Protein AF-A0AAW6KIK4-F1 (afdb_monomer_lite)

Structure (mmCIF, N/CA/C/O backbone):
data_AF-A0AAW6KIK4-F1
#
_entry.id   AF-A0AAW6KIK4-F1
#
loop_
_atom_site.group_PDB
_atom_site.id
_atom_site.type_symbol
_atom_site.label_atom_id
_atom_site.label_alt_id
_atom_site.label_comp_id
_atom_site.label_asym_id
_atom_site.label_entity_id
_atom_site.label_seq_id
_atom_site.pdbx_PDB_ins_code
_atom_site.Cartn_x
_atom_site.Cartn_y
_atom_site.Cartn_z
_atom_site.occupancy
_atom_site.B_iso_or_equiv
_atom_site.auth_seq_id
_atom_site.auth_comp_id
_atom_site.auth_asym_id
_atom_site.auth_atom_id
_atom_site.pdbx_PDB_model_num
ATOM 1 N N . MET A 1 1 ? -19.736 27.786 64.603 1.00 34.78 1 MET A N 1
ATOM 2 C CA . MET A 1 1 ? -18.399 27.408 64.103 1.00 34.78 1 MET A CA 1
ATOM 3 C C . MET A 1 1 ? -18.381 27.684 62.614 1.00 34.78 1 MET A C 1
ATOM 5 O O . MET A 1 1 ? -19.292 27.260 61.917 1.00 34.78 1 MET A O 1
ATOM 9 N N . THR A 1 2 ? -17.459 28.528 62.168 1.00 31.50 2 THR A N 1
ATOM 10 C CA . THR A 1 2 ? -17.362 29.031 60.794 1.00 31.50 2 THR A CA 1
ATOM 11 C C . THR A 1 2 ? -16.903 27.912 59.861 1.00 31.50 2 THR A C 1
ATOM 13 O O . THR A 1 2 ? -15.751 27.503 59.944 1.00 31.50 2 THR A O 1
ATOM 16 N N . LYS A 1 3 ? -17.803 27.421 58.997 1.00 39.34 3 LYS A N 1
ATOM 17 C CA . LYS A 1 3 ? -17.466 26.576 57.841 1.00 39.34 3 LYS A CA 1
ATOM 18 C C . LYS A 1 3 ? -16.569 27.399 56.912 1.00 39.34 3 LYS A C 1
ATOM 20 O O . LYS A 1 3 ? -17.052 28.292 56.220 1.00 39.34 3 LYS A O 1
ATOM 25 N N . THR A 1 4 ? -15.265 27.171 56.974 1.00 41.56 4 THR A N 1
ATOM 26 C CA . THR A 1 4 ? -14.312 27.635 55.965 1.00 41.56 4 THR A CA 1
ATOM 27 C C . THR A 1 4 ? -14.697 27.024 54.617 1.00 41.56 4 THR A C 1
ATOM 29 O O . THR A 1 4 ? -15.125 25.876 54.563 1.00 41.56 4 THR A O 1
ATOM 32 N N . ASN A 1 5 ? -14.608 27.802 53.535 1.00 46.47 5 ASN A N 1
ATOM 33 C CA . ASN A 1 5 ? -14.751 27.304 52.164 1.00 46.47 5 ASN A CA 1
ATOM 34 C C . ASN A 1 5 ? -13.595 26.335 51.875 1.00 46.47 5 ASN A C 1
ATOM 36 O O . ASN A 1 5 ? -12.548 26.742 51.374 1.00 46.47 5 ASN A O 1
ATOM 40 N N . GLU A 1 6 ? -13.756 25.080 52.269 1.00 60.97 6 GLU A N 1
ATOM 41 C CA . GLU A 1 6 ? -12.782 24.024 52.034 1.00 60.97 6 GLU A CA 1
ATOM 42 C C . GLU A 1 6 ? -12.876 23.604 50.568 1.00 60.97 6 GLU A C 1
ATOM 44 O O . GLU A 1 6 ? -13.932 23.210 50.074 1.00 60.97 6 GLU A O 1
ATOM 49 N N . LYS A 1 7 ? -11.774 23.769 49.837 1.00 74.50 7 LYS A N 1
ATOM 50 C CA . LYS A 1 7 ? -11.674 23.339 48.447 1.00 74.50 7 LYS A CA 1
ATOM 51 C C . LYS A 1 7 ? -11.515 21.818 48.438 1.00 74.50 7 LYS A C 1
ATOM 53 O O . LYS A 1 7 ? -10.498 21.305 48.900 1.00 74.50 7 LYS A O 1
ATOM 58 N N . ILE A 1 8 ? -12.553 21.128 47.967 1.00 83.06 8 ILE A N 1
ATOM 59 C CA . ILE A 1 8 ? -12.630 19.664 47.923 1.00 83.06 8 ILE A CA 1
ATOM 60 C C . ILE A 1 8 ? -12.088 19.163 46.581 1.00 83.06 8 ILE A C 1
ATOM 62 O O . ILE A 1 8 ? -12.464 19.671 45.522 1.00 83.06 8 ILE A O 1
ATOM 66 N N . HIS A 1 9 ? -11.232 18.145 46.630 1.00 82.94 9 HIS A N 1
ATOM 67 C CA . HIS A 1 9 ? -10.677 17.441 45.473 1.00 82.94 9 HIS A CA 1
ATOM 68 C C . HIS A 1 9 ? -11.213 16.019 45.422 1.00 82.94 9 HIS A C 1
ATOM 70 O O . HIS A 1 9 ? -11.168 15.316 46.424 1.00 82.94 9 HIS A O 1
ATOM 76 N N . VAL A 1 10 ? -11.679 15.569 44.258 1.00 86.12 10 VAL A N 1
ATOM 77 C CA . VAL A 1 10 ? -12.136 14.184 44.063 1.00 86.12 10 VAL A CA 1
ATOM 78 C C . VAL A 1 10 ? -11.071 13.428 43.278 1.00 86.12 10 VAL A C 1
ATOM 80 O O . VAL A 1 10 ? -10.907 13.663 42.081 1.00 86.12 10 VAL A O 1
ATOM 83 N N . LEU A 1 11 ? -10.345 12.530 43.944 1.00 86.38 11 LEU A N 1
ATOM 84 C CA . LEU A 1 11 ? -9.211 11.794 43.372 1.00 86.38 11 LEU A CA 1
ATOM 85 C C . LEU A 1 11 ? -9.365 10.290 43.607 1.00 86.38 11 LEU A C 1
ATOM 87 O O . LEU A 1 11 ? -10.047 9.876 44.540 1.00 86.38 11 LEU A O 1
ATOM 91 N N . ALA A 1 12 ? -8.744 9.468 42.761 1.00 84.19 12 ALA A N 1
ATOM 92 C CA . ALA A 1 12 ? -8.685 8.024 42.975 1.00 84.19 12 ALA A CA 1
ATOM 93 C C . ALA A 1 12 ? -7.751 7.695 44.153 1.00 84.19 12 ALA A C 1
ATOM 95 O O . ALA A 1 12 ? -6.609 8.164 44.200 1.00 84.19 12 ALA A O 1
ATOM 96 N N . ASP A 1 13 ? -8.246 6.898 45.097 1.00 81.56 13 ASP A N 1
ATOM 97 C CA . ASP A 1 13 ? -7.491 6.403 46.242 1.00 81.56 13 ASP A CA 1
ATOM 98 C C . ASP A 1 13 ? -6.977 4.986 45.948 1.00 81.56 13 ASP A C 1
ATOM 100 O O . ASP A 1 13 ? -7.726 4.006 45.969 1.00 81.56 13 ASP A O 1
ATOM 104 N N . GLU A 1 14 ? -5.682 4.875 45.657 1.00 82.19 14 GLU A N 1
ATOM 105 C CA . GLU A 1 14 ? -5.025 3.597 45.351 1.00 82.19 14 GLU A CA 1
ATOM 106 C C . GLU A 1 14 ? -5.052 2.620 46.537 1.00 82.19 14 GLU A C 1
ATOM 108 O O . GLU A 1 14 ? -5.078 1.408 46.332 1.00 82.19 14 GLU A O 1
ATOM 113 N N . SER A 1 15 ? -5.140 3.115 47.781 1.00 76.25 15 SER A N 1
ATOM 114 C CA . SER A 1 15 ? -5.295 2.243 48.956 1.00 76.25 15 SER A CA 1
ATOM 115 C C . SER A 1 15 ? -6.653 1.528 48.986 1.00 76.25 15 SER A C 1
ATOM 117 O O . SER A 1 15 ? -6.782 0.464 49.592 1.00 76.25 15 SER A O 1
ATOM 119 N N . LEU A 1 16 ? -7.646 2.076 48.277 1.00 76.31 16 LEU A N 1
ATOM 120 C CA . LEU A 1 16 ? -8.986 1.518 48.096 1.00 76.31 16 LEU A CA 1
ATOM 121 C C . LEU A 1 16 ? -9.166 0.862 46.715 1.00 76.31 16 LEU A C 1
ATOM 123 O O . LEU A 1 16 ? -10.295 0.643 46.280 1.00 76.31 16 LEU A O 1
ATOM 127 N N . GLY A 1 17 ? -8.077 0.571 45.996 1.00 79.44 17 GLY A N 1
ATOM 128 C CA . GLY A 1 17 ? -8.141 -0.021 44.657 1.00 79.44 17 GLY A CA 1
ATOM 129 C C . GLY A 1 17 ? -8.649 0.941 43.576 1.00 79.44 17 GLY A C 1
ATOM 130 O O . GLY A 1 17 ? -9.298 0.506 42.626 1.00 79.44 17 GLY A O 1
ATOM 131 N N . GLY A 1 18 ? -8.396 2.245 43.730 1.00 79.75 18 GLY A N 1
ATOM 132 C CA . GLY A 1 18 ? -8.720 3.272 42.734 1.00 79.75 18 GLY A CA 1
ATOM 133 C C . GLY A 1 18 ? -10.121 3.878 42.868 1.00 79.75 18 GLY A C 1
ATOM 134 O O . GLY A 1 18 ? -10.580 4.589 41.970 1.00 79.75 18 GLY A O 1
ATOM 135 N N . ILE A 1 19 ? -10.822 3.623 43.978 1.00 81.75 19 ILE A N 1
ATOM 136 C CA . ILE A 1 19 ? -12.124 4.242 44.265 1.00 81.75 19 ILE A CA 1
ATOM 137 C C . ILE A 1 19 ? -11.940 5.753 44.456 1.00 81.75 19 ILE A C 1
ATOM 139 O O . ILE A 1 19 ? -11.008 6.204 45.118 1.00 81.75 19 ILE A O 1
ATOM 143 N N . LYS A 1 20 ? -12.837 6.555 43.870 1.00 84.44 20 LYS A N 1
ATOM 144 C CA . LYS A 1 20 ? -12.807 8.017 44.011 1.00 84.44 20 LYS A CA 1
ATOM 145 C C . LYS A 1 20 ? -13.177 8.427 45.436 1.00 84.44 20 LYS A C 1
ATOM 147 O O . LYS A 1 20 ? -14.232 8.032 45.923 1.00 84.44 20 LYS A O 1
ATOM 152 N N . ARG A 1 21 ? -12.344 9.262 46.058 1.00 84.06 21 ARG A N 1
ATOM 153 C CA . ARG A 1 21 ? -12.529 9.809 47.406 1.00 84.06 21 ARG A CA 1
ATOM 154 C C . ARG A 1 21 ? -12.365 11.330 47.412 1.00 84.06 21 ARG A C 1
ATOM 156 O O . ARG A 1 21 ? -11.638 11.888 46.588 1.00 84.06 21 ARG A O 1
ATOM 163 N N . GLU A 1 22 ? -13.062 11.988 48.333 1.00 87.56 22 GLU A N 1
ATOM 164 C CA . GLU A 1 22 ? -12.961 13.427 48.578 1.00 87.56 22 GLU A CA 1
ATOM 165 C C . GLU A 1 22 ? -11.781 13.753 49.506 1.00 87.56 22 GLU A C 1
ATOM 167 O O . GLU A 1 22 ? -11.608 13.141 50.561 1.00 87.56 22 GLU A O 1
ATOM 172 N N . TYR A 1 23 ? -10.983 14.746 49.124 1.00 86.69 23 TYR A N 1
ATOM 173 C CA . TYR A 1 23 ? -9.837 15.249 49.873 1.00 86.69 23 TYR A CA 1
ATOM 174 C C . TYR A 1 23 ? -9.986 16.745 50.132 1.00 86.69 23 TYR A C 1
ATOM 176 O O . TYR A 1 23 ? -10.422 17.496 49.261 1.00 86.69 23 TYR A O 1
ATOM 184 N N . VAL A 1 24 ? -9.561 17.182 51.312 1.00 90.38 24 VAL A N 1
ATOM 185 C CA . VAL A 1 24 ? -9.501 18.590 51.707 1.00 90.38 24 VAL A CA 1
ATOM 186 C C . VAL A 1 24 ? -8.053 19.075 51.732 1.00 90.38 24 VAL A C 1
ATOM 188 O O . VAL A 1 24 ? -7.147 18.366 52.175 1.00 90.38 24 VAL A O 1
ATOM 191 N N . GLU A 1 25 ? -7.832 20.298 51.251 1.00 89.19 25 GLU A N 1
ATOM 192 C CA . GLU A 1 25 ? -6.540 20.983 51.331 1.00 89.19 25 GLU A CA 1
ATOM 193 C C . GLU A 1 25 ? -6.233 21.426 52.773 1.00 89.19 25 GLU A C 1
ATOM 195 O O . GLU A 1 25 ? -6.939 22.257 53.344 1.00 89.19 25 GLU A O 1
ATOM 200 N N . VAL A 1 26 ? -5.134 20.934 53.348 1.00 89.56 26 VAL A N 1
ATOM 201 C CA . VAL A 1 26 ? -4.653 21.306 54.687 1.00 89.56 26 VAL A CA 1
ATOM 202 C C . VAL A 1 26 ? -3.297 22.008 54.594 1.00 89.56 26 VAL A C 1
ATOM 204 O O . VAL A 1 26 ? -2.342 21.500 54.002 1.00 89.56 26 VAL A O 1
ATOM 207 N N . ASP A 1 27 ? -3.192 23.188 55.214 1.00 88.94 27 ASP A N 1
ATOM 208 C CA . ASP A 1 27 ? -1.936 23.939 55.343 1.00 88.94 27 ASP A CA 1
ATOM 209 C C . ASP A 1 27 ? -1.061 23.365 56.466 1.00 88.94 27 ASP A C 1
ATOM 211 O O . ASP A 1 27 ? -1.081 23.830 57.609 1.00 88.94 27 ASP A O 1
ATOM 215 N N . ARG A 1 28 ? -0.291 22.324 56.145 1.00 87.81 28 ARG A N 1
ATOM 216 C CA . ARG A 1 28 ? 0.716 21.746 57.040 1.00 87.81 28 ARG A CA 1
ATOM 217 C C . ARG A 1 28 ? 1.908 21.212 56.253 1.00 87.81 28 ARG A C 1
ATOM 219 O O . ARG A 1 28 ? 1.892 21.179 55.030 1.00 87.81 28 ARG A O 1
ATOM 226 N N . LYS A 1 29 ? 2.958 20.811 56.972 1.00 86.44 29 LYS A N 1
ATOM 227 C CA . LYS A 1 29 ? 4.096 20.106 56.375 1.00 86.44 29 LYS A CA 1
ATOM 228 C C . LYS A 1 29 ? 3.625 18.743 55.844 1.00 86.44 29 LYS A C 1
ATOM 230 O O . LYS A 1 29 ? 2.936 18.033 56.579 1.00 86.44 29 LYS A O 1
ATOM 235 N N . ALA A 1 30 ? 4.014 18.421 54.612 1.00 86.44 30 ALA A N 1
ATOM 236 C CA . ALA A 1 30 ? 3.810 17.108 54.016 1.00 86.44 30 ALA A CA 1
ATOM 237 C C . ALA A 1 30 ? 4.861 16.097 54.503 1.00 86.44 30 ALA A C 1
ATOM 239 O O . ALA A 1 30 ? 6.040 16.437 54.675 1.00 86.44 30 ALA A O 1
ATOM 240 N N . GLU A 1 31 ? 4.425 14.866 54.722 1.00 87.62 31 GLU A N 1
ATOM 241 C CA . GLU A 1 31 ? 5.247 13.712 55.077 1.00 87.62 31 GLU A CA 1
ATOM 242 C C . GLU A 1 31 ? 5.435 12.781 53.870 1.00 87.62 31 GLU A C 1
ATOM 244 O O . GLU A 1 31 ? 4.770 12.917 52.843 1.00 87.62 31 GLU A O 1
ATOM 249 N N . GLU A 1 32 ? 6.397 11.867 53.975 1.00 87.69 32 GLU A N 1
ATOM 250 C CA . GLU A 1 32 ? 6.674 10.872 52.937 1.00 87.69 32 GLU A CA 1
ATOM 251 C C . GLU A 1 32 ? 5.431 10.011 52.659 1.00 87.69 32 GLU A C 1
ATOM 253 O O . GLU A 1 32 ? 4.760 9.552 53.583 1.00 87.69 32 GLU A O 1
ATOM 258 N N . GLY A 1 33 ? 5.098 9.830 51.380 1.00 86.19 33 GLY A N 1
ATOM 259 C CA . GLY A 1 33 ? 3.912 9.107 50.920 1.00 86.19 33 GLY A CA 1
ATOM 260 C C . GLY A 1 33 ?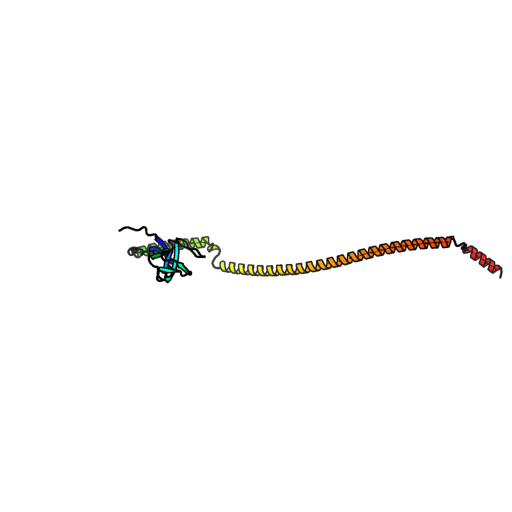 2.616 9.927 50.884 1.00 86.19 33 GLY A C 1
ATOM 261 O O . GLY A 1 33 ? 1.605 9.440 50.375 1.00 86.19 33 GLY A O 1
ATOM 262 N N . GLU A 1 34 ? 2.604 11.170 51.375 1.00 90.00 34 GLU A N 1
ATOM 263 C CA . GLU A 1 34 ? 1.401 12.008 51.333 1.00 90.00 34 GLU A CA 1
ATOM 264 C C . GLU A 1 34 ? 1.169 12.638 49.953 1.00 90.00 34 GLU A C 1
ATOM 266 O O . GLU A 1 34 ? 2.104 13.004 49.234 1.00 90.00 34 GLU A O 1
ATOM 271 N N . LYS A 1 35 ? -0.112 12.811 49.600 1.00 91.06 35 LYS A N 1
ATOM 272 C CA . LYS A 1 35 ? -0.526 13.549 48.402 1.00 91.06 35 LYS A CA 1
ATOM 273 C C . LYS A 1 35 ? -0.600 15.041 48.704 1.00 91.06 35 LYS A C 1
ATOM 275 O O . LYS A 1 35 ? -1.181 15.459 49.706 1.00 91.06 35 LYS A O 1
ATOM 280 N N . ILE A 1 36 ? -0.063 15.847 47.802 1.00 91.31 36 ILE A N 1
ATOM 281 C CA . ILE A 1 36 ? -0.094 17.305 47.869 1.00 91.31 36 ILE A CA 1
ATOM 282 C C . ILE A 1 36 ? -0.707 17.883 46.599 1.00 91.31 36 ILE A C 1
ATOM 284 O O . ILE A 1 36 ? -0.593 17.290 45.530 1.00 91.31 36 ILE A O 1
ATOM 288 N N . VAL A 1 37 ? -1.324 19.055 46.711 1.00 92.00 37 VAL A N 1
ATOM 289 C CA . VAL A 1 37 ? -1.766 19.859 45.566 1.00 92.00 37 VAL A CA 1
ATOM 290 C C . VAL A 1 37 ? -1.006 21.176 45.528 1.00 92.00 37 VAL A C 1
ATOM 292 O O . VAL A 1 37 ? -0.795 21.805 46.569 1.00 92.00 37 VAL A O 1
ATOM 295 N N . ILE A 1 38 ? -0.609 21.606 44.334 1.00 91.50 38 ILE A N 1
ATOM 296 C CA . ILE A 1 38 ? 0.039 22.900 44.132 1.00 91.50 38 ILE A CA 1
ATOM 297 C C . ILE A 1 38 ? -1.011 24.012 44.148 1.00 91.50 38 ILE A C 1
ATOM 299 O O . ILE A 1 38 ? -1.980 23.992 43.391 1.00 91.50 38 ILE A O 1
ATOM 303 N N . VAL A 1 39 ? -0.816 25.009 45.004 1.00 89.12 39 VAL A N 1
ATOM 304 C CA . VAL A 1 39 ? -1.709 26.171 45.149 1.00 89.12 39 VAL A CA 1
ATOM 305 C C . VAL A 1 39 ? -1.032 27.494 44.812 1.00 89.12 39 VAL A C 1
ATOM 307 O O . VAL A 1 39 ? -1.724 28.488 44.590 1.00 89.12 39 VAL A O 1
ATOM 310 N N . ASN A 1 40 ? 0.301 27.521 44.787 1.00 86.44 40 ASN A N 1
ATOM 311 C CA . ASN A 1 40 ? 1.078 28.711 44.468 1.00 86.44 40 ASN A CA 1
ATOM 312 C C . ASN A 1 40 ? 2.390 28.331 43.771 1.00 86.44 40 ASN A C 1
ATOM 314 O O . ASN A 1 40 ? 3.445 28.359 44.392 1.00 86.44 40 ASN A O 1
ATOM 318 N N . ALA A 1 41 ? 2.300 27.924 42.508 1.00 84.12 41 ALA A N 1
ATOM 319 C CA . ALA A 1 41 ? 3.428 27.507 41.691 1.00 84.12 41 ALA A CA 1
ATOM 320 C C . ALA A 1 41 ? 4.434 28.656 41.500 1.00 84.12 41 ALA A C 1
ATOM 322 O O . ALA A 1 41 ? 4.103 29.669 40.881 1.00 84.12 41 ALA A O 1
ATOM 323 N N . ASP A 1 42 ? 5.657 28.483 42.004 1.00 77.50 42 ASP A N 1
ATOM 324 C CA . ASP A 1 42 ? 6.791 29.394 41.813 1.00 77.50 42 ASP A CA 1
ATOM 325 C C . ASP A 1 42 ? 7.920 28.630 41.105 1.00 77.50 42 ASP A C 1
ATOM 327 O O . ASP A 1 42 ? 8.903 28.156 41.673 1.00 77.50 42 ASP A O 1
ATOM 331 N N . VAL A 1 43 ? 7.710 28.416 39.806 1.00 69.12 43 VAL A N 1
ATOM 332 C CA . VAL A 1 43 ? 8.557 27.537 39.004 1.00 69.12 43 VAL A CA 1
ATOM 333 C C . VAL A 1 43 ? 9.784 28.284 38.481 1.00 69.12 43 VAL A C 1
ATOM 335 O O . VAL A 1 43 ? 9.676 29.150 37.614 1.00 69.12 43 VAL A O 1
ATOM 338 N N . GLN A 1 44 ? 10.969 27.845 38.913 1.00 62.06 44 GLN A N 1
ATOM 339 C CA . GLN A 1 44 ? 12.268 28.157 38.290 1.00 62.06 44 GLN A CA 1
ATOM 340 C C . GLN A 1 44 ? 12.947 26.898 37.705 1.00 62.06 44 GLN A C 1
ATOM 342 O O . GLN A 1 44 ? 14.165 26.754 37.772 1.00 62.06 44 GLN A O 1
ATOM 347 N N . SER A 1 45 ? 12.157 25.954 37.182 1.00 63.81 45 SER A N 1
ATOM 348 C CA . SER A 1 45 ? 12.607 24.652 36.659 1.00 63.81 45 SER A CA 1
ATOM 349 C C . SER A 1 45 ? 12.345 24.517 35.153 1.00 63.81 45 SER A C 1
ATOM 351 O O . SER A 1 45 ? 11.384 25.098 34.649 1.00 63.81 45 SER A O 1
ATOM 353 N N . GLU A 1 46 ? 13.172 23.726 34.454 1.00 63.25 46 GLU A N 1
ATOM 354 C CA . GLU A 1 46 ? 12.999 23.367 33.031 1.00 63.25 46 GLU A CA 1
ATOM 355 C C . GLU A 1 46 ? 11.677 22.626 32.770 1.00 63.25 46 GLU A C 1
ATOM 357 O O . GLU A 1 46 ? 11.082 22.795 31.708 1.00 63.25 46 GLU A O 1
ATOM 362 N N . ASP A 1 47 ? 11.182 21.885 33.768 1.00 71.25 47 ASP A N 1
ATOM 363 C CA . ASP A 1 47 ? 9.884 21.214 33.735 1.00 71.25 47 ASP A CA 1
ATOM 364 C C . ASP A 1 47 ? 8.877 21.933 34.646 1.00 71.25 47 ASP A C 1
ATOM 366 O O . ASP A 1 47 ? 8.834 21.661 35.856 1.00 71.25 47 ASP A O 1
ATOM 370 N N . PRO A 1 48 ? 8.034 22.829 34.108 1.00 79.00 48 PRO A N 1
ATOM 371 C CA . PRO A 1 48 ? 7.076 23.565 34.913 1.00 79.00 48 PRO A CA 1
ATOM 372 C C . PRO A 1 48 ? 5.942 22.690 35.447 1.00 79.00 48 PRO A C 1
ATOM 374 O O . PRO A 1 48 ? 5.526 21.720 34.818 1.00 79.00 48 PRO A O 1
ATOM 377 N N . TYR A 1 49 ? 5.431 23.068 36.616 1.00 86.19 49 TYR A N 1
ATOM 378 C CA . TYR A 1 49 ? 4.184 22.570 37.194 1.00 86.19 49 TYR A CA 1
ATOM 379 C C . TYR A 1 49 ? 3.233 23.749 37.432 1.00 86.19 49 TYR A C 1
ATOM 381 O O . TYR A 1 49 ? 3.651 24.903 37.523 1.00 86.19 49 TYR A O 1
ATOM 389 N N . SER A 1 50 ? 1.939 23.470 37.492 1.00 88.06 50 SER A N 1
ATOM 390 C CA . SER A 1 50 ? 0.877 24.471 37.568 1.00 88.06 50 SER A CA 1
ATOM 391 C C . SER A 1 50 ? 0.061 24.341 38.849 1.00 88.06 50 SER A C 1
ATOM 393 O O . SER A 1 50 ? 0.003 23.291 39.486 1.00 88.06 50 SER A O 1
ATOM 395 N N . ASN A 1 51 ? -0.622 25.425 39.224 1.00 87.38 51 ASN A N 1
ATOM 396 C CA . ASN A 1 51 ? -1.619 25.379 40.291 1.00 87.38 51 ASN A CA 1
ATOM 397 C C . ASN A 1 51 ? -2.713 24.359 39.949 1.00 87.38 51 ASN A C 1
ATOM 399 O O . ASN A 1 51 ? -3.347 24.458 38.901 1.00 87.38 51 ASN A O 1
ATOM 403 N N . GLY A 1 52 ? -2.970 23.432 40.867 1.00 86.31 52 GLY A N 1
ATOM 404 C CA . GLY A 1 52 ? -3.895 22.314 40.700 1.00 86.31 52 GLY A CA 1
ATOM 405 C C . GLY A 1 52 ? -3.212 20.972 40.446 1.00 86.31 52 GLY A C 1
ATOM 406 O O . GLY A 1 52 ? -3.872 19.948 40.606 1.00 86.31 52 GLY A O 1
ATOM 407 N N . ASP A 1 53 ? -1.917 20.954 40.121 1.00 90.38 53 ASP A N 1
ATOM 408 C CA . ASP A 1 53 ? -1.185 19.701 39.947 1.00 90.38 53 ASP A CA 1
ATOM 409 C C . ASP A 1 53 ? -1.085 18.945 41.275 1.00 90.38 53 ASP A C 1
ATOM 411 O O . ASP A 1 53 ? -0.859 19.540 42.334 1.00 90.38 53 ASP A O 1
ATOM 415 N N . VAL A 1 54 ? -1.258 17.623 41.209 1.00 91.06 54 VAL A N 1
ATOM 416 C CA . VAL A 1 54 ? -1.205 16.726 42.367 1.00 91.06 54 VAL A CA 1
ATOM 417 C C . VAL A 1 54 ? 0.038 15.854 42.281 1.00 91.06 54 VAL A C 1
ATOM 419 O O . VAL A 1 54 ? 0.284 15.212 41.262 1.00 91.06 54 VAL A O 1
ATOM 422 N N . PHE A 1 55 ? 0.790 15.792 43.375 1.00 90.62 55 PHE A N 1
ATOM 423 C CA . PHE A 1 55 ? 2.004 14.987 43.483 1.00 90.62 55 PHE A CA 1
ATOM 424 C C . PHE A 1 55 ? 2.015 14.157 44.766 1.00 90.62 55 PHE A C 1
ATOM 426 O O . PHE A 1 55 ? 1.345 14.496 45.741 1.00 90.62 55 PHE A O 1
ATOM 433 N N . THR A 1 56 ? 2.811 13.090 44.767 1.00 91.50 56 THR A N 1
ATOM 434 C CA . THR A 1 56 ? 3.122 12.290 45.959 1.00 91.50 56 THR A CA 1
ATOM 435 C C . THR A 1 56 ? 4.525 12.650 46.445 1.00 91.50 56 THR A C 1
ATOM 437 O O . THR A 1 56 ? 5.449 12.749 45.631 1.00 91.50 56 THR A O 1
ATOM 440 N N . ILE A 1 57 ? 4.695 12.867 47.750 1.00 89.81 57 ILE A N 1
ATOM 441 C CA . ILE A 1 57 ? 6.005 13.146 48.354 1.00 89.81 57 ILE A CA 1
ATOM 442 C C . ILE A 1 57 ? 6.823 11.857 48.462 1.00 89.81 57 ILE A C 1
ATOM 444 O O . ILE A 1 57 ? 6.384 10.907 49.100 1.00 89.81 57 ILE A O 1
ATOM 448 N N . GLY A 1 58 ? 8.023 11.853 47.882 1.00 87.00 58 GLY A N 1
ATOM 449 C CA . GLY A 1 58 ? 9.004 10.774 48.022 1.00 87.00 58 GLY A CA 1
ATOM 450 C C . GLY A 1 58 ? 10.014 11.015 49.148 1.00 87.00 58 GLY A C 1
ATOM 451 O O . GLY A 1 58 ? 10.473 10.066 49.764 1.00 87.00 58 GLY A O 1
ATOM 452 N N . GLU A 1 59 ? 10.350 12.272 49.458 1.00 84.88 59 GLU A N 1
ATOM 453 C CA . GLU A 1 59 ? 11.223 12.616 50.590 1.00 84.88 59 GLU A CA 1
ATOM 454 C C . GLU A 1 59 ? 10.820 13.973 51.188 1.00 84.88 59 GLU A C 1
ATOM 456 O O . GLU A 1 59 ? 10.613 14.945 50.460 1.00 84.88 59 GLU A O 1
ATOM 461 N N . SER A 1 60 ? 10.713 14.065 52.519 1.00 81.31 60 SER A N 1
ATOM 462 C CA . SER A 1 60 ? 10.348 15.302 53.230 1.00 81.31 60 SER A CA 1
ATOM 463 C C . SER A 1 60 ? 11.537 15.874 54.005 1.00 81.31 60 SER A C 1
ATOM 465 O O . SER A 1 60 ? 12.092 15.226 54.893 1.00 81.31 60 SER A O 1
ATOM 467 N N . TRP A 1 61 ? 11.911 17.127 53.735 1.00 77.38 61 TRP A N 1
ATOM 468 C CA . TRP A 1 61 ? 13.023 17.802 54.409 1.00 77.38 61 TRP A CA 1
ATOM 469 C C . TRP A 1 61 ? 12.574 18.669 55.592 1.00 77.38 61 TRP A C 1
ATOM 471 O O . TRP A 1 61 ? 11.411 19.052 55.758 1.00 77.38 61 TRP A O 1
ATOM 481 N N . SER A 1 62 ? 13.517 19.007 56.476 1.00 66.69 62 SER A N 1
ATOM 482 C CA . SER A 1 62 ? 13.250 19.640 57.779 1.00 66.69 62 SER A CA 1
ATOM 483 C C . SER A 1 62 ? 12.492 20.975 57.709 1.00 66.69 62 SER A C 1
ATOM 485 O O . SER A 1 62 ? 11.785 21.310 58.656 1.00 66.69 62 SER A O 1
ATOM 487 N N . ARG A 1 63 ? 12.575 21.721 56.597 1.00 65.94 63 ARG A N 1
ATOM 488 C CA . ARG A 1 63 ? 11.862 23.002 56.402 1.00 65.94 63 ARG A CA 1
ATOM 489 C C . ARG A 1 63 ? 10.424 22.864 55.880 1.00 65.94 63 ARG A C 1
ATOM 491 O O . ARG A 1 63 ? 9.695 23.854 55.850 1.00 65.94 63 ARG A O 1
ATOM 498 N N . GLY A 1 64 ? 9.989 21.640 55.576 1.00 66.25 64 GLY A N 1
ATOM 499 C CA . GLY A 1 64 ? 8.697 21.350 54.952 1.00 66.25 64 GLY A CA 1
ATOM 500 C C . GLY A 1 64 ? 8.709 21.451 53.430 1.00 66.25 64 GLY A C 1
ATOM 501 O O . GLY A 1 64 ? 7.644 21.444 52.827 1.00 66.25 64 GLY A O 1
ATOM 502 N N . ASP A 1 65 ? 9.901 21.544 52.848 1.00 78.94 65 ASP A N 1
ATOM 503 C CA . ASP A 1 65 ? 10.135 21.334 51.424 1.00 78.94 65 ASP A CA 1
ATOM 504 C C . ASP A 1 65 ? 10.194 19.824 51.171 1.00 78.94 65 ASP A C 1
ATOM 506 O O . ASP A 1 65 ? 10.656 19.071 52.037 1.00 78.94 65 ASP A O 1
ATOM 510 N N . GLY A 1 66 ? 9.701 19.386 50.019 1.00 81.75 66 GLY A N 1
ATOM 511 C CA . GLY A 1 66 ? 9.618 17.972 49.677 1.00 81.75 66 GLY A CA 1
ATOM 512 C C . GLY A 1 66 ? 10.123 17.698 48.271 1.00 81.75 66 GLY A C 1
ATOM 513 O O . GLY A 1 66 ? 9.935 18.512 47.365 1.00 81.75 66 GLY A O 1
ATOM 514 N N . LEU A 1 67 ? 10.755 16.541 48.099 1.00 84.88 67 LEU A N 1
ATOM 515 C CA . LEU A 1 67 ? 11.016 15.957 46.794 1.00 84.88 67 LEU A CA 1
ATOM 516 C C . LEU A 1 67 ? 9.854 15.022 46.465 1.00 84.88 67 LEU A C 1
ATOM 518 O O . LEU A 1 67 ? 9.527 14.128 47.247 1.00 84.88 67 LEU A O 1
ATOM 522 N N . THR A 1 68 ? 9.200 15.233 45.330 1.00 86.12 68 THR A N 1
ATOM 523 C CA . THR A 1 68 ? 8.156 14.318 44.861 1.00 86.12 68 THR A CA 1
ATOM 524 C C . THR A 1 68 ? 8.772 13.014 44.355 1.00 86.12 68 THR A C 1
ATOM 526 O O . THR A 1 68 ? 9.943 12.978 43.978 1.00 86.12 68 THR A O 1
ATOM 529 N N . GLU A 1 69 ? 7.982 11.944 44.273 1.00 87.12 69 GLU A N 1
ATOM 530 C CA . GLU A 1 69 ? 8.431 10.669 43.680 1.00 87.12 69 GLU A CA 1
ATOM 531 C C . GLU A 1 69 ? 8.946 10.830 42.238 1.00 87.12 69 GLU A C 1
ATOM 533 O O . GLU A 1 69 ? 9.828 10.099 41.796 1.00 87.12 69 GLU A O 1
ATOM 538 N N . CYS A 1 70 ? 8.436 11.826 41.507 1.00 84.12 70 CYS A N 1
ATOM 539 C CA . CYS A 1 70 ? 8.895 12.174 40.163 1.00 84.12 70 CYS A CA 1
ATOM 540 C C . CYS A 1 70 ? 10.099 13.137 40.140 1.00 84.12 70 CYS A C 1
ATOM 542 O O . CYS A 1 70 ? 10.407 13.699 39.091 1.00 84.12 70 CYS A O 1
ATOM 544 N N . GLY A 1 71 ? 10.779 13.336 41.274 1.00 83.25 71 GLY A N 1
ATOM 545 C CA . GLY A 1 71 ? 12.030 14.089 41.374 1.00 83.25 71 GLY A CA 1
ATOM 546 C C . GLY A 1 71 ? 11.878 15.612 41.360 1.00 83.25 71 GLY A C 1
ATOM 547 O O . GLY A 1 71 ? 12.856 16.314 41.108 1.00 83.25 71 GLY A O 1
ATOM 548 N N . ARG A 1 72 ? 10.678 16.150 41.616 1.00 85.88 72 ARG A N 1
ATOM 549 C CA . ARG A 1 72 ? 10.429 17.601 41.618 1.00 85.88 72 ARG A CA 1
ATOM 550 C C . ARG A 1 72 ? 10.596 18.162 43.020 1.00 85.88 72 ARG A C 1
ATOM 552 O O . ARG A 1 72 ? 10.008 17.646 43.968 1.00 85.88 72 ARG A O 1
ATOM 559 N N . LEU A 1 73 ? 11.374 19.234 43.143 1.00 85.44 73 LEU A N 1
ATOM 560 C CA . LEU A 1 73 ? 11.492 19.978 44.392 1.00 85.44 73 LEU A CA 1
ATOM 561 C C . LEU A 1 73 ? 10.300 20.928 44.527 1.00 85.44 73 LEU A C 1
ATOM 563 O O . LEU A 1 73 ? 10.127 21.811 43.689 1.00 85.44 73 LEU A O 1
ATOM 567 N N . ILE A 1 74 ? 9.511 20.746 45.583 1.00 86.62 74 ILE A N 1
ATOM 568 C CA . ILE A 1 74 ? 8.343 21.571 45.892 1.00 86.62 74 ILE A CA 1
ATOM 569 C C . ILE A 1 74 ? 8.560 22.240 47.245 1.00 86.62 74 ILE A C 1
ATOM 571 O O . ILE A 1 74 ? 8.787 21.576 48.263 1.00 86.62 74 ILE A O 1
ATOM 575 N N . PHE A 1 75 ? 8.470 23.566 47.277 1.00 86.12 75 PHE A N 1
ATOM 576 C CA . PHE A 1 75 ? 8.617 24.320 48.513 1.00 86.12 75 PHE A CA 1
ATOM 577 C C . PHE A 1 75 ? 7.346 24.238 49.356 1.00 86.12 75 PHE A C 1
ATOM 579 O O . PHE A 1 75 ? 6.222 24.165 48.848 1.00 86.12 75 PHE A O 1
ATOM 586 N N . ARG A 1 76 ? 7.498 24.343 50.682 1.00 83.75 76 ARG A N 1
ATOM 587 C CA . ARG A 1 76 ? 6.360 24.331 51.624 1.00 83.75 76 ARG A CA 1
ATOM 588 C C . ARG A 1 76 ? 5.248 25.322 51.265 1.00 83.75 76 ARG A C 1
ATOM 590 O O . ARG A 1 76 ? 4.077 25.094 51.543 1.00 83.75 76 ARG A O 1
ATOM 597 N N . ARG A 1 77 ? 5.626 26.470 50.705 1.00 84.69 77 ARG A N 1
ATOM 598 C CA . ARG A 1 77 ? 4.712 27.586 50.420 1.00 84.69 77 ARG A CA 1
ATOM 599 C C . ARG A 1 77 ? 3.878 27.369 49.158 1.00 84.69 77 ARG A C 1
ATOM 601 O O . ARG A 1 77 ? 2.930 28.118 48.942 1.00 84.69 77 ARG A O 1
ATOM 608 N N . GLU A 1 78 ? 4.242 26.389 48.342 1.00 87.00 78 GLU A N 1
ATOM 609 C CA . GLU A 1 78 ? 3.641 26.145 47.031 1.00 87.00 78 GLU A CA 1
ATOM 610 C C . GLU A 1 78 ? 2.532 25.102 47.096 1.00 87.00 78 GLU A C 1
ATOM 612 O O . GLU A 1 78 ? 1.727 25.024 46.170 1.00 87.00 78 GLU A O 1
ATOM 617 N N . HIS A 1 79 ? 2.459 24.328 48.185 1.00 88.12 79 HIS A N 1
ATOM 618 C CA . HIS A 1 79 ? 1.581 23.172 48.283 1.00 88.12 79 HIS A CA 1
ATOM 619 C C . HIS A 1 79 ? 0.669 23.167 49.515 1.00 88.12 79 HIS A C 1
ATOM 621 O O . HIS A 1 79 ? 0.901 23.837 50.527 1.00 88.12 79 HIS A O 1
ATOM 627 N N . ARG A 1 80 ? -0.389 22.360 49.413 1.00 90.31 80 ARG A N 1
ATOM 628 C CA . ARG A 1 80 ? -1.274 21.952 50.510 1.00 90.31 80 ARG A CA 1
ATOM 629 C C . ARG A 1 80 ? -1.351 20.437 50.548 1.00 90.31 80 ARG A C 1
ATOM 631 O O . ARG A 1 80 ? -1.356 19.803 49.496 1.00 90.31 80 ARG A O 1
ATOM 638 N N . VAL A 1 81 ? -1.421 19.864 51.745 1.00 90.50 81 VAL A N 1
ATOM 639 C CA . VAL A 1 81 ? -1.572 18.414 51.910 1.00 90.50 81 VAL A CA 1
ATOM 640 C C . VAL A 1 81 ? -3.027 18.041 51.682 1.00 90.50 81 VAL A C 1
ATOM 642 O O . VAL A 1 81 ? -3.918 18.675 52.242 1.00 90.50 81 VAL A O 1
ATOM 645 N N . LEU A 1 82 ? -3.264 17.021 50.867 1.00 90.31 82 LEU A N 1
ATOM 646 C CA . LEU A 1 82 ? -4.589 16.476 50.624 1.00 90.31 82 LEU A CA 1
ATOM 647 C C . LEU A 1 82 ? -4.889 15.424 51.682 1.00 90.31 82 LEU A C 1
ATOM 649 O O . LEU A 1 82 ? -4.382 14.304 51.633 1.00 90.31 82 LEU A O 1
ATOM 653 N N . VAL A 1 83 ? -5.720 15.796 52.650 1.00 87.69 83 VAL A N 1
ATOM 654 C CA . VAL A 1 83 ? -6.184 14.872 53.683 1.00 87.69 83 VAL A CA 1
ATOM 655 C C . VAL A 1 83 ? -7.523 14.306 53.232 1.00 87.69 83 VAL A C 1
ATOM 657 O O . VAL A 1 83 ? -8.400 15.087 52.856 1.00 87.69 83 VAL A O 1
ATOM 660 N N . PRO A 1 84 ? -7.701 12.977 53.226 1.00 84.69 84 PRO A N 1
ATOM 661 C CA . PRO A 1 84 ? -8.990 12.406 52.896 1.00 84.69 84 PRO A CA 1
ATOM 662 C C . PRO A 1 84 ? -10.020 12.919 53.894 1.00 84.69 84 PRO A C 1
ATOM 664 O O . PRO A 1 84 ? -9.818 12.834 55.107 1.00 84.69 84 PRO A O 1
ATOM 667 N N . VAL A 1 85 ? -11.133 13.436 53.388 1.00 80.38 85 VAL A N 1
ATOM 668 C CA . VAL A 1 85 ? -12.282 13.687 54.244 1.00 80.38 85 VAL A CA 1
ATOM 669 C C . VAL A 1 85 ? -12.728 12.307 54.720 1.00 80.38 85 VAL A C 1
ATOM 671 O O . VAL A 1 85 ? -12.921 11.376 53.924 1.00 80.38 85 VAL A O 1
ATOM 674 N N . GLU A 1 86 ? -12.793 12.113 56.036 1.00 63.72 86 GLU A N 1
ATOM 675 C CA . GLU A 1 86 ? -13.586 11.017 56.569 1.00 63.72 86 GLU A CA 1
ATOM 676 C C . GLU A 1 86 ? -15.008 11.321 56.129 1.00 63.72 86 GLU A C 1
ATOM 678 O O . GLU A 1 86 ? -15.665 12.214 56.668 1.00 63.72 86 GLU A O 1
ATOM 683 N N . SER A 1 87 ? -15.437 10.646 55.061 1.00 50.44 87 SER A N 1
ATOM 684 C CA . SER A 1 87 ? -16.840 10.583 54.724 1.00 50.44 87 SER A CA 1
ATOM 685 C C . SER A 1 87 ? -17.494 9.995 55.965 1.00 50.44 87 SER A C 1
ATOM 687 O O . SER A 1 87 ? -17.430 8.795 56.204 1.00 50.44 87 SER A O 1
ATOM 689 N N . SER A 1 88 ? -18.107 10.854 56.776 1.00 45.94 88 SER A N 1
ATOM 690 C CA . SER A 1 88 ? -19.227 10.455 57.620 1.00 45.94 88 SER A CA 1
ATOM 691 C C . SER A 1 88 ? -20.423 10.201 56.703 1.00 45.94 88 SER A C 1
ATOM 693 O O . SER A 1 88 ? -21.515 10.725 56.892 1.00 45.94 88 SER A O 1
ATOM 695 N N . GLU A 1 89 ? -20.223 9.361 55.688 1.00 46.31 89 GLU A N 1
ATOM 696 C CA . GLU A 1 89 ? -21.199 8.350 55.363 1.00 46.31 89 GLU A CA 1
ATOM 697 C C . GLU A 1 89 ? -21.332 7.537 56.643 1.00 46.31 89 GLU A C 1
ATOM 699 O O . GLU A 1 89 ? -20.624 6.570 56.907 1.00 46.31 89 GLU A O 1
ATOM 704 N N . GLU A 1 90 ? -22.217 8.030 57.503 1.00 43.47 90 GLU A N 1
ATOM 705 C CA . GLU A 1 90 ? -23.094 7.185 58.276 1.00 43.47 90 GLU A CA 1
ATOM 706 C C . GLU A 1 90 ? -23.533 6.095 57.296 1.00 43.47 90 GLU A C 1
ATOM 708 O O . GLU A 1 90 ? -24.379 6.339 56.430 1.00 43.47 90 GLU A O 1
ATOM 713 N N . GLU A 1 91 ? -22.817 4.961 57.317 1.00 41.16 91 GLU A N 1
ATOM 714 C CA . GLU A 1 91 ? -23.147 3.801 56.503 1.00 41.16 91 GLU A CA 1
ATOM 715 C C . GLU A 1 91 ? -24.653 3.632 56.662 1.00 41.16 91 GLU A C 1
ATOM 717 O O . GLU A 1 91 ? -25.125 3.649 57.812 1.00 41.16 91 GLU A O 1
ATOM 722 N N . PRO A 1 92 ? -25.429 3.583 55.562 1.00 48.41 92 PRO A N 1
ATOM 723 C CA . PRO A 1 92 ? -26.866 3.461 55.684 1.00 48.41 92 PRO A CA 1
ATOM 724 C C . PRO A 1 92 ? -27.113 2.288 56.622 1.00 48.41 92 PRO A C 1
ATOM 726 O O . PRO A 1 92 ? -26.653 1.176 56.350 1.00 48.41 92 PRO A O 1
ATOM 729 N N . GLN A 1 93 ? -27.747 2.589 57.765 1.00 51.88 93 GLN A N 1
ATOM 730 C CA . GLN A 1 93 ? -28.152 1.619 58.783 1.00 51.88 93 GLN A CA 1
ATOM 731 C C . GLN A 1 93 ? -28.560 0.337 58.070 1.00 51.88 93 GLN A C 1
ATOM 733 O O . GLN A 1 93 ? -29.300 0.471 57.088 1.00 51.88 93 GLN A O 1
ATOM 738 N N . PRO A 1 94 ? -28.073 -0.844 58.505 1.00 50.16 94 PRO A N 1
ATOM 739 C CA . PRO A 1 94 ? -28.133 -2.066 57.717 1.00 50.16 94 PRO A CA 1
ATOM 740 C C . PRO A 1 94 ? -29.541 -2.201 57.161 1.00 50.16 94 PRO A C 1
ATOM 742 O O . PRO A 1 94 ? -30.492 -2.450 57.905 1.00 50.16 94 PRO A O 1
ATOM 745 N N . SER A 1 95 ? -29.673 -1.927 55.860 1.00 60.69 95 SER A N 1
ATOM 746 C CA . SER A 1 95 ? -30.924 -2.154 55.160 1.00 60.69 95 SER A CA 1
ATOM 747 C C . SER A 1 95 ? -31.199 -3.636 55.351 1.00 60.69 95 SER A C 1
ATOM 749 O O . SER A 1 95 ? -30.249 -4.430 55.349 1.00 60.69 95 SER A O 1
ATOM 751 N N . ASP A 1 96 ? -32.457 -4.001 55.592 1.00 74.50 96 ASP A N 1
ATOM 752 C CA . ASP A 1 96 ? -32.851 -5.401 55.726 1.00 74.50 96 ASP A CA 1
ATOM 753 C C . ASP A 1 96 ? -32.118 -6.203 54.631 1.00 74.50 96 ASP A C 1
ATOM 755 O O . ASP A 1 96 ? -32.065 -5.727 53.492 1.00 74.50 96 ASP A O 1
ATOM 759 N N . PRO A 1 97 ? -31.472 -7.350 54.920 1.00 79.88 97 PRO A N 1
ATOM 760 C CA . PRO A 1 97 ? -30.780 -8.144 53.905 1.00 79.88 97 PRO A CA 1
ATOM 761 C C . PRO A 1 97 ? -31.581 -8.313 52.605 1.00 79.88 97 PRO A C 1
ATOM 763 O O . PRO A 1 97 ? -30.998 -8.404 51.527 1.00 79.88 97 PRO A O 1
ATOM 766 N N . ILE A 1 98 ? -32.913 -8.282 52.695 1.00 81.12 98 ILE A N 1
ATOM 767 C CA . ILE A 1 98 ? -33.842 -8.239 51.563 1.00 81.12 98 ILE A CA 1
ATOM 768 C C . ILE A 1 98 ? -33.633 -7.010 50.651 1.00 81.12 98 ILE A C 1
ATOM 770 O O . ILE A 1 98 ? -33.567 -7.175 49.432 1.00 81.12 98 ILE A O 1
ATOM 774 N N . ASP A 1 99 ? -33.488 -5.802 51.195 1.00 83.62 99 ASP A N 1
ATOM 775 C CA . ASP A 1 99 ? -33.269 -4.558 50.440 1.00 83.62 99 ASP A CA 1
ATOM 776 C C . ASP A 1 99 ? -31.897 -4.541 49.755 1.00 83.62 99 ASP A C 1
ATOM 778 O O . ASP A 1 99 ? -31.775 -4.137 48.594 1.00 83.62 99 ASP A O 1
ATOM 782 N N . VAL A 1 100 ? -30.863 -5.041 50.441 1.00 85.44 100 VAL A N 1
ATOM 783 C CA . VAL A 1 100 ? -29.518 -5.194 49.861 1.00 85.44 100 VAL A CA 1
ATOM 784 C C . VAL A 1 100 ? -29.561 -6.172 48.687 1.00 85.44 100 VAL A C 1
ATOM 786 O O . VAL A 1 100 ? -29.021 -5.880 47.618 1.00 85.44 100 VAL A O 1
ATOM 789 N N . ILE A 1 101 ? -30.253 -7.305 48.850 1.00 89.50 101 ILE A N 1
ATOM 790 C CA . ILE A 1 101 ? -30.449 -8.300 47.788 1.00 89.50 101 ILE A CA 1
ATOM 791 C C . ILE A 1 101 ? -31.225 -7.698 46.609 1.00 89.50 101 ILE A C 1
ATOM 793 O O . ILE A 1 101 ? -30.841 -7.913 45.460 1.00 89.50 101 ILE A O 1
ATOM 797 N N . ALA A 1 102 ? -32.278 -6.919 46.863 1.00 87.69 102 ALA A N 1
ATOM 798 C CA . ALA A 1 102 ? -33.076 -6.289 45.813 1.00 87.69 102 ALA A CA 1
ATOM 799 C C . ALA A 1 102 ? -32.270 -5.255 45.007 1.00 87.69 102 ALA A C 1
ATOM 801 O O . ALA A 1 102 ? -32.339 -5.224 43.772 1.00 87.69 102 ALA A O 1
ATOM 802 N N . ASN A 1 103 ? -31.463 -4.437 45.686 1.00 89.19 103 ASN A N 1
ATOM 803 C CA . ASN A 1 103 ? -30.600 -3.453 45.038 1.00 89.19 103 ASN A CA 1
ATOM 804 C C . ASN A 1 103 ? -29.503 -4.142 44.211 1.00 89.19 103 ASN A C 1
ATOM 806 O O . ASN A 1 103 ? -29.310 -3.825 43.035 1.00 89.19 103 ASN A O 1
ATOM 810 N N . LEU A 1 104 ? -28.857 -5.166 44.777 1.00 94.12 104 LEU A N 1
ATOM 811 C CA . LEU A 1 104 ? -27.839 -5.939 44.071 1.00 94.12 104 LEU A CA 1
ATOM 812 C C . LEU A 1 104 ? -28.419 -6.640 42.834 1.00 94.12 104 LEU A C 1
ATOM 814 O O . LEU A 1 104 ? -27.824 -6.571 41.762 1.00 94.12 104 LEU A O 1
ATOM 818 N N . ALA A 1 105 ? -29.605 -7.246 42.943 1.00 94.88 105 ALA A N 1
ATOM 819 C CA . ALA A 1 105 ? -30.292 -7.876 41.815 1.00 94.88 105 ALA A CA 1
ATOM 820 C C . ALA A 1 105 ? -30.622 -6.870 40.700 1.00 94.88 105 ALA A C 1
ATOM 822 O O . ALA A 1 105 ? -30.446 -7.170 39.519 1.00 94.88 105 ALA A O 1
ATOM 823 N N . THR A 1 106 ? -31.047 -5.658 41.067 1.00 95.12 106 THR A N 1
ATOM 824 C CA . THR A 1 106 ? -31.308 -4.578 40.104 1.00 95.12 106 THR A CA 1
ATOM 825 C C . THR A 1 106 ? -30.033 -4.195 39.354 1.00 95.12 106 THR A C 1
ATOM 827 O O . THR A 1 106 ? -30.029 -4.134 38.125 1.00 95.12 106 THR A O 1
ATOM 830 N N . ARG A 1 107 ? -28.927 -4.024 40.083 1.00 95.75 107 ARG A N 1
ATOM 831 C CA . ARG A 1 107 ? -27.633 -3.625 39.519 1.00 95.75 107 ARG A CA 1
ATOM 832 C C . ARG A 1 107 ? -27.015 -4.715 38.644 1.00 95.75 107 ARG A C 1
ATOM 834 O O . ARG A 1 107 ? -26.452 -4.411 37.598 1.00 95.75 107 ARG A O 1
ATOM 841 N N . VAL A 1 108 ? -27.179 -5.988 39.012 1.00 97.75 108 VAL A N 1
ATOM 842 C CA . VAL A 1 108 ? -26.795 -7.130 38.163 1.00 97.75 108 VAL A CA 1
ATOM 843 C C . VAL A 1 108 ? -27.601 -7.129 36.865 1.00 97.75 108 VAL A C 1
ATOM 845 O O . VAL A 1 108 ? -27.015 -7.252 35.794 1.00 97.75 108 VAL A O 1
ATOM 848 N N . ALA A 1 109 ? -28.917 -6.907 36.925 1.00 96.38 109 ALA A N 1
ATOM 849 C CA . ALA A 1 109 ? -29.745 -6.843 35.721 1.00 96.38 109 ALA A CA 1
ATOM 850 C C . ALA A 1 109 ? -29.371 -5.660 34.805 1.00 96.38 109 ALA A C 1
ATOM 852 O O . ALA A 1 109 ? -29.434 -5.774 33.580 1.00 96.38 109 ALA A O 1
ATOM 853 N N . GLU A 1 110 ? -28.985 -4.513 35.368 1.00 96.69 110 GLU A N 1
ATOM 854 C CA . GLU A 1 110 ? -28.444 -3.385 34.599 1.00 96.69 110 GLU A CA 1
ATOM 855 C C . GLU A 1 110 ? -27.114 -3.738 33.929 1.00 96.69 110 GLU A C 1
ATOM 857 O O . GLU A 1 110 ? -26.979 -3.547 32.718 1.00 96.69 110 GLU A O 1
ATOM 862 N N . LEU A 1 111 ? -26.180 -4.334 34.676 1.00 97.62 111 LEU A N 1
ATOM 863 C CA . LEU A 1 111 ? -24.892 -4.781 34.148 1.00 97.62 111 LEU A CA 1
ATOM 864 C C . LEU A 1 111 ? -25.055 -5.821 33.040 1.00 97.62 111 LEU A C 1
ATOM 866 O O . LEU A 1 111 ? -24.359 -5.746 32.034 1.00 97.62 111 LEU A O 1
ATOM 870 N N . GLU A 1 112 ? -25.982 -6.768 33.172 1.00 97.00 112 GLU A N 1
ATOM 871 C CA . GLU A 1 112 ? -26.267 -7.760 32.130 1.00 97.00 112 GLU A CA 1
ATOM 872 C C . GLU A 1 112 ? -26.805 -7.114 30.847 1.00 97.00 112 GLU A C 1
ATOM 874 O O . GLU A 1 112 ? -26.369 -7.467 29.745 1.00 97.00 112 GLU A O 1
ATOM 879 N N . ARG A 1 113 ? -27.712 -6.132 30.967 1.00 96.69 113 ARG A N 1
ATOM 880 C CA . ARG A 1 113 ? -28.208 -5.366 29.810 1.00 96.69 113 ARG A CA 1
ATOM 881 C C . ARG A 1 113 ? -27.088 -4.578 29.144 1.00 96.69 113 ARG A C 1
ATOM 883 O O . ARG A 1 113 ? -27.014 -4.546 27.918 1.00 96.69 113 ARG A O 1
ATOM 890 N N . GLU A 1 114 ? -26.218 -3.954 29.929 1.00 96.94 114 GLU A N 1
ATOM 891 C CA . GLU A 1 114 ? -25.086 -3.198 29.404 1.00 96.94 114 GLU A CA 1
ATOM 892 C C . GLU A 1 114 ? -24.056 -4.103 28.726 1.00 96.94 114 GLU A C 1
ATOM 894 O O . GLU A 1 114 ? -23.644 -3.813 27.607 1.00 96.94 114 GLU A O 1
ATOM 899 N N . ASN A 1 115 ? -23.737 -5.255 29.319 1.00 95.50 115 ASN A N 1
ATOM 900 C CA . ASN A 1 115 ? -22.871 -6.262 28.705 1.00 95.50 115 ASN A CA 1
ATOM 901 C C . ASN A 1 115 ? -23.425 -6.741 27.358 1.00 95.50 115 ASN A C 1
ATOM 903 O O . ASN A 1 115 ? -22.675 -6.933 26.402 1.00 95.50 115 ASN A O 1
ATOM 907 N N . LYS A 1 116 ? -24.747 -6.925 27.269 1.00 94.88 116 LYS A N 1
ATOM 908 C CA . LYS A 1 116 ? -25.407 -7.288 26.015 1.00 94.88 116 LYS A CA 1
ATOM 909 C C . LYS A 1 116 ? -25.251 -6.191 24.958 1.00 94.88 116 LYS A C 1
ATOM 911 O O . LYS A 1 116 ? -24.834 -6.513 23.850 1.00 94.88 116 LYS A O 1
ATOM 916 N N . ARG A 1 117 ? -25.504 -4.922 25.311 1.00 95.38 117 ARG A N 1
ATOM 917 C CA . ARG A 1 117 ? -25.285 -3.781 24.400 1.00 95.38 117 ARG A CA 1
ATOM 918 C C . ARG A 1 117 ? -23.838 -3.706 23.924 1.00 95.38 117 ARG A C 1
ATOM 920 O O . ARG A 1 117 ? -23.608 -3.629 22.731 1.00 95.38 117 ARG A O 1
ATOM 927 N N . ILE A 1 118 ? -22.867 -3.814 24.832 1.00 92.88 118 ILE A N 1
ATOM 928 C CA . ILE A 1 118 ? -21.438 -3.770 24.484 1.00 92.88 118 ILE A CA 1
ATOM 929 C C . ILE A 1 118 ? -21.081 -4.889 23.498 1.00 92.88 118 ILE A C 1
ATOM 931 O O . ILE A 1 118 ? -20.359 -4.659 22.534 1.00 92.88 118 ILE A O 1
ATOM 935 N N . LYS A 1 119 ? -21.593 -6.107 23.703 1.00 90.62 119 LYS A N 1
ATOM 936 C CA . LYS A 1 119 ? -21.367 -7.219 22.766 1.00 90.62 119 LYS A CA 1
ATOM 937 C C . LYS A 1 119 ? -21.985 -6.969 21.391 1.00 90.62 119 LYS A C 1
ATOM 939 O O . LYS A 1 119 ? -21.413 -7.416 20.400 1.00 90.62 119 LYS A O 1
ATOM 944 N N . GLU A 1 120 ? -23.127 -6.293 21.326 1.00 89.75 120 GLU A N 1
ATOM 945 C CA . GLU A 1 120 ? -23.767 -5.887 20.070 1.00 89.75 120 GLU A CA 1
ATOM 946 C C . GLU A 1 120 ? -22.972 -4.767 19.378 1.00 89.75 120 GLU A C 1
ATOM 948 O O . GLU A 1 120 ? -22.608 -4.932 18.217 1.00 89.75 120 GLU A O 1
ATOM 953 N N . ASP A 1 121 ? -22.608 -3.700 20.096 1.00 91.56 121 ASP A N 1
ATOM 954 C CA . ASP A 1 121 ? -21.844 -2.554 19.573 1.00 91.56 121 ASP A CA 1
ATOM 955 C C . ASP A 1 121 ? -20.459 -2.962 19.056 1.00 91.56 121 ASP A C 1
ATOM 957 O O . ASP A 1 121 ? -19.987 -2.467 18.034 1.00 91.56 121 ASP A O 1
ATOM 961 N N . LEU A 1 122 ? -19.804 -3.900 19.744 1.00 87.00 122 LEU A N 1
ATOM 962 C CA . LEU A 1 122 ? -18.521 -4.458 19.319 1.00 87.00 122 LEU A CA 1
ATOM 963 C C . LEU A 1 122 ? -18.661 -5.504 18.200 1.00 87.00 122 LEU A C 1
ATOM 965 O O . LEU A 1 122 ? -17.659 -6.101 17.803 1.00 87.00 122 LEU A O 1
ATOM 969 N N . GLY A 1 123 ? -19.881 -5.785 17.726 1.00 86.88 123 GLY A N 1
ATOM 970 C CA . GLY A 1 123 ? -20.145 -6.807 16.711 1.00 86.88 123 GLY A CA 1
ATOM 971 C C . GLY A 1 123 ? -19.733 -8.211 17.157 1.00 86.88 123 GLY A C 1
ATOM 972 O O . GLY A 1 123 ? -19.477 -9.087 16.333 1.00 86.88 123 GLY A O 1
ATOM 973 N N . TRP A 1 124 ? -19.633 -8.457 18.467 1.00 87.00 124 TRP A N 1
ATOM 974 C CA . TRP A 1 124 ? -19.098 -9.702 19.020 1.00 87.00 124 TRP A CA 1
ATOM 975 C C . TRP A 1 124 ? -19.979 -10.908 18.671 1.00 87.00 124 TRP A C 1
ATOM 977 O O . TRP A 1 124 ? -19.475 -12.016 18.513 1.00 87.00 124 TRP A O 1
ATOM 987 N N . ASN A 1 125 ? -21.285 -10.687 18.491 1.00 83.94 125 ASN A N 1
ATOM 988 C CA . ASN A 1 125 ? -22.231 -11.715 18.045 1.00 83.94 125 ASN A CA 1
ATOM 989 C C . ASN A 1 125 ? -22.007 -12.144 16.584 1.00 83.94 125 ASN A C 1
ATOM 991 O O . ASN A 1 125 ? -22.319 -13.277 16.231 1.00 83.94 125 ASN A O 1
ATOM 995 N N . GLU A 1 126 ? -21.473 -11.255 15.746 1.00 84.75 126 GLU A N 1
ATOM 996 C CA . GLU A 1 126 ? -21.187 -11.519 14.330 1.00 84.75 126 GLU A CA 1
ATOM 997 C C . GLU A 1 126 ? -19.767 -12.056 14.145 1.00 84.75 126 GLU A C 1
ATOM 999 O O . GLU A 1 126 ? -19.529 -12.964 13.352 1.00 84.75 126 GLU A O 1
ATOM 1004 N N . MET A 1 127 ? -18.816 -11.495 14.892 1.00 84.19 127 MET A N 1
ATOM 1005 C CA . MET A 1 127 ? -17.403 -11.844 14.794 1.00 84.19 127 MET A CA 1
ATOM 1006 C C . MET A 1 127 ? -17.042 -13.104 15.581 1.00 84.19 127 MET A C 1
ATOM 1008 O O . MET A 1 127 ? -16.141 -13.831 15.173 1.00 84.19 127 MET A O 1
ATOM 1012 N N . GLY A 1 128 ? -17.745 -13.383 16.678 1.00 84.25 128 GLY A N 1
ATOM 1013 C CA . GLY A 1 128 ? -17.518 -14.549 17.519 1.00 84.25 128 GLY A CA 1
ATOM 1014 C C . GLY A 1 128 ? -16.177 -14.543 18.271 1.00 84.25 128 GLY A C 1
ATOM 1015 O O . GLY A 1 128 ? -15.300 -13.694 18.064 1.00 84.25 128 GLY A O 1
ATOM 1016 N N . PRO A 1 129 ? -15.992 -15.507 19.187 1.00 80.00 129 PRO A N 1
ATOM 1017 C CA . PRO A 1 129 ? -14.711 -15.713 19.842 1.00 80.00 129 PRO A CA 1
ATOM 1018 C C . PRO A 1 129 ? -13.678 -16.208 18.820 1.00 80.00 129 PRO A C 1
ATOM 1020 O O . PRO A 1 129 ? -13.908 -17.195 18.131 1.00 80.00 129 PRO A O 1
ATOM 1023 N N . GLY A 1 130 ? -12.524 -15.541 18.744 1.00 84.31 130 GLY A N 1
ATOM 1024 C CA . GLY A 1 130 ? -11.405 -15.957 17.886 1.00 84.31 130 GLY A CA 1
ATOM 1025 C C . GLY A 1 130 ? -11.106 -15.035 16.704 1.00 84.31 130 GLY A C 1
ATOM 1026 O O . GLY A 1 130 ? -9.991 -15.084 16.192 1.00 84.31 130 GLY A O 1
ATOM 1027 N N . ARG A 1 131 ? -12.001 -14.105 16.342 1.00 87.50 131 ARG A N 1
ATOM 1028 C CA . ARG A 1 131 ? -11.773 -13.189 15.208 1.00 87.50 131 ARG A CA 1
ATOM 1029 C C . ARG A 1 131 ? -10.497 -12.356 15.327 1.00 87.50 131 ARG A C 1
ATOM 1031 O O . ARG A 1 131 ? -9.827 -12.103 14.335 1.00 87.50 131 ARG A O 1
ATOM 1038 N N . ILE A 1 132 ? -10.120 -11.969 16.547 1.00 88.38 132 ILE A N 1
ATOM 1039 C CA . ILE A 1 132 ? -8.852 -11.269 16.810 1.00 88.38 132 ILE A CA 1
ATOM 1040 C C . ILE A 1 132 ? -7.645 -12.149 16.450 1.00 88.38 132 ILE A C 1
ATOM 1042 O O . ILE A 1 132 ? -6.654 -11.640 15.937 1.00 88.38 132 ILE A O 1
ATOM 1046 N N . ALA A 1 133 ? -7.709 -13.458 16.707 1.00 88.56 133 ALA A N 1
ATOM 1047 C CA . ALA A 1 133 ? -6.635 -14.382 16.351 1.00 88.56 133 ALA A CA 1
ATOM 1048 C C . ALA A 1 133 ? -6.552 -14.576 14.829 1.00 88.56 133 ALA A C 1
ATOM 1050 O O . ALA A 1 133 ? -5.461 -14.524 14.274 1.00 88.56 133 ALA A O 1
ATOM 1051 N N . GLU A 1 134 ? -7.693 -14.711 14.150 1.00 90.81 134 GLU A N 1
ATOM 1052 C CA . GLU A 1 134 ? -7.748 -14.778 12.683 1.00 90.81 134 GLU A CA 1
ATOM 1053 C C . GLU A 1 134 ? -7.186 -13.510 12.034 1.00 90.81 134 GLU A C 1
ATOM 1055 O O . GLU A 1 134 ? -6.350 -13.597 11.139 1.00 90.81 134 GLU A O 1
ATOM 1060 N N . LEU A 1 135 ? -7.586 -12.332 12.527 1.00 92.69 135 LEU A N 1
ATOM 1061 C CA . LEU A 1 135 ? -7.063 -11.049 12.056 1.00 92.69 135 LEU A CA 1
ATOM 1062 C C . LEU A 1 135 ? -5.556 -10.936 12.283 1.00 92.69 135 LEU A C 1
ATOM 1064 O O . LEU A 1 135 ? -4.853 -10.457 11.404 1.00 92.69 135 LEU A O 1
ATOM 1068 N N . ARG A 1 136 ? -5.045 -11.399 13.428 1.00 94.31 136 ARG A N 1
ATOM 1069 C CA . ARG A 1 136 ? -3.599 -11.417 13.698 1.00 94.31 136 ARG A CA 1
ATOM 1070 C C . ARG A 1 136 ? -2.836 -12.319 12.738 1.00 94.31 136 ARG A C 1
ATOM 1072 O O . ARG A 1 136 ? -1.748 -11.941 12.318 1.00 94.31 136 ARG A O 1
ATOM 1079 N N . ASN A 1 137 ? -3.391 -13.481 12.404 1.00 95.56 137 ASN A N 1
ATOM 1080 C CA . ASN A 1 137 ? -2.776 -14.386 11.437 1.00 95.56 137 ASN A CA 1
ATOM 1081 C C . ASN A 1 137 ? -2.768 -13.752 10.042 1.00 95.56 137 ASN A C 1
ATOM 1083 O O . ASN A 1 137 ? -1.707 -13.647 9.444 1.00 95.56 137 ASN A O 1
ATOM 1087 N N . ALA A 1 138 ? -3.904 -13.215 9.584 1.00 97.19 138 ALA A N 1
ATOM 1088 C CA . ALA A 1 138 ? -3.988 -12.517 8.301 1.00 97.19 138 ALA A CA 1
ATOM 1089 C C . ALA A 1 138 ? -3.040 -11.305 8.224 1.00 97.19 138 ALA A C 1
ATOM 1091 O O . ALA A 1 138 ? -2.374 -11.100 7.219 1.00 97.19 138 ALA A O 1
ATOM 1092 N N . ASP A 1 139 ? -2.935 -10.520 9.298 1.00 98.31 139 ASP A N 1
ATOM 1093 C CA . ASP A 1 139 ? -1.997 -9.395 9.406 1.00 98.31 139 ASP A CA 1
ATOM 1094 C C . ASP A 1 139 ? -0.530 -9.869 9.389 1.00 98.31 139 ASP A C 1
ATOM 1096 O O . ASP A 1 139 ? 0.351 -9.186 8.873 1.00 98.31 139 ASP A O 1
ATOM 1100 N N . SER A 1 140 ? -0.248 -11.062 9.924 1.00 97.75 140 SER A N 1
ATOM 1101 C CA . SER A 1 140 ? 1.070 -11.696 9.822 1.00 97.75 140 SER A CA 1
ATOM 1102 C C . SER A 1 140 ? 1.385 -12.145 8.395 1.00 97.75 140 SER A C 1
ATOM 1104 O O . SER A 1 140 ? 2.501 -11.910 7.936 1.00 97.75 140 SER A O 1
ATOM 1106 N N . ASP A 1 141 ? 0.419 -12.744 7.698 1.00 98.19 141 ASP A N 1
ATOM 1107 C CA . ASP A 1 141 ? 0.566 -13.176 6.304 1.00 98.19 141 ASP A CA 1
ATOM 1108 C C . ASP A 1 141 ? 0.796 -11.966 5.389 1.00 98.19 141 ASP A C 1
ATOM 1110 O O . ASP A 1 141 ? 1.757 -11.936 4.627 1.00 98.19 141 ASP A O 1
ATOM 1114 N N . ILE A 1 142 ? 0.002 -10.902 5.556 1.00 98.56 142 ILE A N 1
ATOM 1115 C CA . ILE A 1 142 ? 0.169 -9.643 4.814 1.00 98.56 142 ILE A CA 1
ATOM 1116 C C . ILE A 1 142 ? 1.559 -9.048 5.051 1.00 98.56 142 ILE A C 1
ATOM 1118 O O . ILE A 1 142 ? 2.209 -8.610 4.105 1.00 98.56 142 ILE A O 1
ATOM 1122 N N . ARG A 1 143 ? 2.046 -9.032 6.298 1.00 98.44 143 ARG A N 1
ATOM 1123 C CA . ARG A 1 143 ? 3.403 -8.549 6.594 1.00 98.44 143 ARG A CA 1
ATOM 1124 C C . ARG A 1 143 ? 4.481 -9.380 5.903 1.00 98.44 143 ARG A C 1
ATOM 1126 O O . ARG A 1 143 ? 5.475 -8.812 5.461 1.00 98.44 143 ARG A O 1
ATOM 1133 N N . HIS A 1 144 ? 4.296 -10.694 5.814 1.00 98.38 144 HIS A N 1
ATOM 1134 C CA . HIS A 1 144 ? 5.225 -11.567 5.104 1.00 98.38 144 HIS A CA 1
ATOM 1135 C C . HIS A 1 144 ? 5.230 -11.281 3.597 1.00 98.38 144 HIS A C 1
ATOM 1137 O O . HIS A 1 144 ? 6.300 -11.111 3.014 1.00 98.38 144 HIS A O 1
ATOM 1143 N N . ASP A 1 145 ? 4.048 -11.142 2.994 1.00 98.56 145 ASP A N 1
ATOM 1144 C CA . ASP A 1 145 ? 3.903 -10.821 1.573 1.00 98.56 145 ASP A CA 1
ATOM 1145 C C . ASP A 1 145 ? 4.496 -9.445 1.230 1.00 98.56 145 ASP A C 1
ATOM 1147 O O . ASP A 1 145 ? 5.166 -9.298 0.208 1.00 98.56 145 ASP A O 1
ATOM 1151 N N . ILE A 1 146 ? 4.300 -8.441 2.095 1.00 98.56 146 ILE A N 1
ATOM 1152 C CA . ILE A 1 146 ? 4.904 -7.109 1.933 1.00 98.56 146 ILE A CA 1
ATOM 1153 C C . ILE A 1 146 ? 6.430 -7.213 1.920 1.00 98.56 146 ILE A C 1
ATOM 1155 O O . ILE A 1 146 ? 7.051 -6.693 0.998 1.00 98.56 146 ILE A O 1
ATOM 1159 N N . ALA A 1 147 ? 7.026 -7.929 2.877 1.00 98.06 147 ALA A N 1
ATOM 1160 C CA . ALA A 1 147 ? 8.478 -8.084 2.940 1.00 98.06 147 ALA A CA 1
ATOM 1161 C C . ALA A 1 147 ? 9.046 -8.758 1.676 1.00 98.06 147 ALA A C 1
ATOM 1163 O O . ALA A 1 147 ? 10.069 -8.328 1.148 1.00 98.06 147 ALA A O 1
ATOM 1164 N N . ALA A 1 148 ? 8.358 -9.778 1.150 1.00 98.25 148 ALA A N 1
ATOM 1165 C CA . ALA A 1 148 ? 8.762 -10.444 -0.088 1.00 98.25 148 ALA A CA 1
ATOM 1166 C C . ALA A 1 148 ? 8.658 -9.521 -1.319 1.00 98.25 148 ALA A C 1
ATOM 1168 O O . ALA A 1 148 ? 9.492 -9.582 -2.225 1.00 98.25 148 ALA A O 1
ATOM 1169 N N . LEU A 1 149 ? 7.639 -8.657 -1.372 1.00 98.19 149 LEU A N 1
ATOM 1170 C CA . LEU A 1 149 ? 7.489 -7.671 -2.444 1.00 98.19 149 LEU A CA 1
ATOM 1171 C C . LEU A 1 149 ? 8.543 -6.564 -2.367 1.00 98.19 149 LEU A C 1
ATOM 1173 O O . LEU A 1 149 ? 9.041 -6.146 -3.410 1.00 98.19 149 LEU A O 1
ATOM 1177 N N . GLU A 1 150 ? 8.888 -6.108 -1.165 1.00 98.19 150 GLU A N 1
ATOM 1178 C CA . GLU A 1 150 ? 9.950 -5.122 -0.947 1.00 98.19 150 GLU A CA 1
ATOM 1179 C C . GLU A 1 150 ? 11.300 -5.653 -1.448 1.00 98.19 150 GLU A C 1
ATOM 1181 O O . GLU A 1 150 ? 11.946 -4.989 -2.257 1.00 98.19 150 GLU A O 1
ATOM 1186 N N . GLU A 1 151 ? 11.666 -6.889 -1.087 1.00 97.88 151 GLU A N 1
ATOM 1187 C CA . GLU A 1 151 ? 12.896 -7.534 -1.572 1.00 97.88 151 GLU A CA 1
ATOM 1188 C C . GLU A 1 151 ? 12.928 -7.630 -3.103 1.00 97.88 151 GLU A C 1
ATOM 1190 O O . GLU A 1 151 ? 13.944 -7.340 -3.738 1.00 97.88 151 GLU A O 1
ATOM 1195 N N . LYS A 1 152 ? 11.796 -7.991 -3.718 1.00 97.81 152 LYS A N 1
ATOM 1196 C CA . LYS A 1 152 ? 11.700 -8.072 -5.175 1.00 97.81 152 LYS A CA 1
ATOM 1197 C C . LYS A 1 152 ? 11.876 -6.708 -5.844 1.00 97.81 152 LYS A C 1
ATOM 1199 O O . LYS A 1 152 ? 12.567 -6.619 -6.852 1.00 97.81 152 LYS A O 1
ATOM 1204 N N . VAL A 1 153 ? 11.261 -5.654 -5.308 1.00 97.75 153 VAL A N 1
ATOM 1205 C CA . VAL A 1 153 ? 11.394 -4.297 -5.861 1.00 97.75 153 VAL A CA 1
ATOM 1206 C C . VAL A 1 153 ? 12.837 -3.810 -5.769 1.00 97.75 153 VAL A C 1
ATOM 1208 O O . VAL A 1 153 ? 13.333 -3.215 -6.726 1.00 97.75 153 VAL A O 1
ATOM 1211 N N . ASP A 1 154 ? 13.516 -4.080 -4.656 1.00 96.31 154 ASP A N 1
ATOM 1212 C CA . ASP A 1 154 ? 14.924 -3.723 -4.488 1.00 96.31 154 ASP A CA 1
ATOM 1213 C C . ASP A 1 154 ? 15.818 -4.474 -5.483 1.00 96.31 154 ASP A C 1
ATOM 1215 O O . ASP A 1 154 ? 16.709 -3.875 -6.091 1.00 96.31 154 ASP A O 1
ATOM 1219 N N . HIS A 1 155 ? 15.545 -5.762 -5.710 1.00 95.94 155 HIS A N 1
ATOM 1220 C CA . HIS A 1 155 ? 16.251 -6.562 -6.707 1.00 95.94 155 HIS A CA 1
ATOM 1221 C C . HIS A 1 155 ? 16.018 -6.056 -8.139 1.00 95.94 155 HIS A C 1
ATOM 1223 O O . HIS A 1 155 ? 16.984 -5.758 -8.838 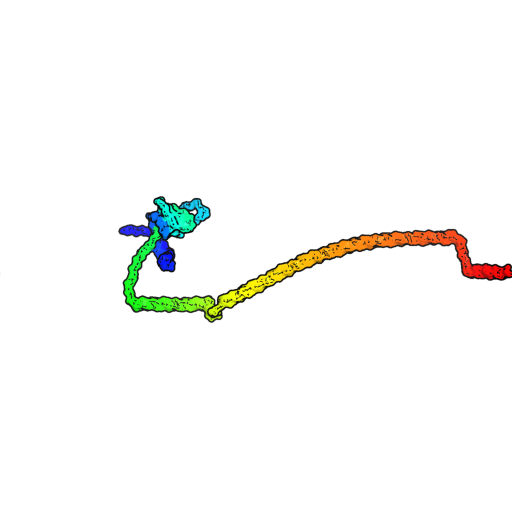1.00 95.94 155 HIS A O 1
ATOM 1229 N N . ASP A 1 156 ? 14.758 -5.871 -8.546 1.00 95.56 156 ASP A N 1
ATOM 1230 C CA . ASP A 1 156 ? 14.391 -5.376 -9.881 1.00 95.56 156 ASP A CA 1
ATOM 1231 C C . ASP A 1 156 ? 14.990 -3.977 -10.137 1.00 95.56 156 ASP A C 1
ATOM 1233 O O . ASP A 1 156 ? 15.381 -3.634 -11.256 1.00 95.56 156 ASP A O 1
ATOM 1237 N N . ARG A 1 157 ? 15.085 -3.145 -9.092 1.00 93.25 157 ARG A N 1
ATOM 1238 C CA . ARG A 1 157 ? 15.735 -1.835 -9.173 1.00 93.25 157 ARG A CA 1
ATOM 1239 C C . ARG A 1 157 ? 17.239 -1.960 -9.401 1.00 93.25 157 ARG A C 1
ATOM 1241 O O . ARG A 1 157 ? 17.763 -1.249 -10.255 1.00 93.25 157 ARG A O 1
ATOM 1248 N N . ALA A 1 158 ? 17.914 -2.843 -8.668 1.00 92.19 158 ALA A N 1
ATOM 1249 C CA . ALA A 1 158 ? 19.344 -3.080 -8.836 1.00 92.19 158 ALA A CA 1
ATOM 1250 C C . ALA A 1 158 ? 19.671 -3.624 -10.239 1.00 92.19 158 ALA A C 1
ATOM 1252 O O . ALA A 1 158 ? 20.598 -3.132 -10.881 1.00 92.19 158 ALA A O 1
ATOM 1253 N N . GLU A 1 159 ? 18.880 -4.576 -10.745 1.00 93.62 159 GLU A N 1
ATOM 1254 C CA . GLU A 1 159 ? 19.045 -5.112 -12.104 1.00 93.62 159 GLU A CA 1
ATOM 1255 C C . GLU A 1 159 ? 18.823 -4.038 -13.180 1.00 93.62 159 GLU A C 1
ATOM 1257 O O . GLU A 1 159 ? 19.584 -3.955 -14.146 1.00 93.62 159 GLU A O 1
ATOM 1262 N N . ASN A 1 160 ? 17.817 -3.173 -13.013 1.00 93.12 160 ASN A N 1
ATOM 1263 C CA . ASN A 1 160 ? 17.586 -2.066 -13.943 1.00 93.12 160 ASN A CA 1
ATOM 1264 C C . ASN A 1 160 ? 18.726 -1.040 -13.926 1.00 93.12 160 ASN A C 1
ATOM 1266 O O . ASN A 1 160 ? 19.119 -0.567 -14.990 1.00 93.12 160 ASN A O 1
ATOM 1270 N N . GLU A 1 161 ? 19.281 -0.709 -12.756 1.00 92.06 161 GLU A N 1
ATOM 1271 C CA . GLU A 1 161 ? 20.438 0.193 -12.656 1.00 92.06 161 GLU A CA 1
ATOM 1272 C C . GLU A 1 161 ? 21.673 -0.388 -13.374 1.00 92.06 161 GLU A C 1
ATOM 1274 O O . GLU A 1 161 ? 22.382 0.337 -14.080 1.00 92.06 161 GLU A O 1
ATOM 1279 N N . GLU A 1 162 ? 21.909 -1.700 -13.262 1.00 91.44 162 GLU A N 1
ATOM 1280 C CA . GLU A 1 162 ? 22.978 -2.388 -13.996 1.00 91.44 162 GLU A CA 1
ATOM 1281 C C . GLU A 1 162 ? 22.735 -2.358 -15.514 1.00 91.44 162 GLU A C 1
ATOM 1283 O O . GLU A 1 162 ? 23.637 -2.020 -16.291 1.00 91.44 162 GLU A O 1
ATOM 1288 N N . MET A 1 163 ? 21.506 -2.652 -15.944 1.00 94.06 163 MET A N 1
ATOM 1289 C CA . MET A 1 163 ? 21.134 -2.651 -17.357 1.00 94.06 163 MET A CA 1
ATOM 1290 C C . MET A 1 163 ? 21.236 -1.255 -17.984 1.00 94.06 163 MET A C 1
ATOM 1292 O O . MET A 1 163 ? 21.763 -1.130 -19.091 1.00 94.06 163 MET A O 1
ATOM 1296 N N . ASP A 1 164 ? 20.809 -0.206 -17.281 1.00 93.25 164 ASP A N 1
ATOM 1297 C CA . ASP A 1 164 ? 20.936 1.180 -17.741 1.00 93.25 164 ASP A CA 1
ATOM 1298 C C . ASP A 1 164 ? 22.408 1.566 -17.955 1.00 93.25 164 ASP A C 1
ATOM 1300 O O . ASP A 1 164 ? 22.755 2.168 -18.977 1.00 93.25 164 ASP A O 1
ATOM 1304 N N . SER A 1 165 ? 23.293 1.172 -17.031 1.00 92.75 165 SER A N 1
ATOM 1305 C CA . SER A 1 165 ? 24.738 1.396 -17.157 1.00 92.75 165 SER A CA 1
ATOM 1306 C C . SER A 1 165 ? 25.317 0.668 -18.373 1.00 92.75 165 SER A C 1
ATOM 1308 O O . SER A 1 165 ? 26.022 1.274 -19.184 1.00 92.75 165 SER A O 1
ATOM 1310 N N . TYR A 1 166 ? 24.979 -0.614 -18.544 1.00 94.69 166 TYR A N 1
ATOM 1311 C CA . TYR A 1 166 ? 25.432 -1.418 -19.680 1.00 94.69 166 TYR A CA 1
ATOM 1312 C C . TYR A 1 166 ? 24.984 -0.824 -21.024 1.00 94.69 166 TYR A C 1
ATOM 1314 O O . TYR A 1 166 ? 25.797 -0.633 -21.932 1.00 94.69 166 TYR A O 1
ATOM 1322 N N . VAL A 1 167 ? 23.700 -0.472 -21.147 1.00 95.69 167 VAL A N 1
ATOM 1323 C CA . VAL A 1 167 ? 23.144 0.121 -22.372 1.00 95.69 167 VAL A CA 1
ATOM 1324 C C . VAL A 1 167 ? 23.806 1.464 -22.676 1.00 95.69 167 VAL A C 1
ATOM 1326 O O . VAL A 1 167 ? 24.118 1.746 -23.836 1.00 95.69 167 VAL A O 1
ATOM 1329 N N . TYR A 1 168 ? 24.068 2.284 -21.656 1.00 94.81 168 TYR A N 1
ATOM 1330 C CA . TYR A 1 168 ? 24.745 3.566 -21.832 1.00 94.81 168 TYR A CA 1
ATOM 1331 C C . TYR A 1 168 ? 26.175 3.402 -22.372 1.00 94.81 168 TYR A C 1
ATOM 1333 O O . TYR A 1 168 ? 26.565 4.106 -23.311 1.00 94.81 168 TYR A O 1
ATOM 1341 N N . GLU A 1 169 ? 26.953 2.466 -21.822 1.00 96.69 169 GLU A N 1
ATOM 1342 C CA . GLU A 1 169 ? 28.314 2.184 -22.292 1.00 96.69 169 GLU A CA 1
ATOM 1343 C C . GLU A 1 169 ? 28.333 1.643 -23.726 1.00 96.69 169 GLU A C 1
ATOM 1345 O O . GLU A 1 169 ? 29.113 2.116 -24.559 1.00 96.69 169 GLU A O 1
ATOM 1350 N N . GLU A 1 170 ? 27.431 0.717 -24.052 1.00 97.62 170 GLU A N 1
ATOM 1351 C CA . GLU A 1 170 ? 27.300 0.161 -25.401 1.00 97.62 170 GLU A CA 1
ATOM 1352 C C . GLU A 1 170 ? 26.885 1.222 -26.428 1.00 97.62 170 GLU A C 1
ATOM 1354 O O . GLU A 1 170 ? 27.486 1.325 -27.502 1.00 97.62 170 GLU A O 1
ATOM 1359 N N . MET A 1 171 ? 25.918 2.084 -26.094 1.00 97.75 171 MET A N 1
ATOM 1360 C CA . MET A 1 171 ? 25.530 3.210 -26.951 1.00 97.75 171 MET A CA 1
ATOM 1361 C C . MET A 1 171 ? 26.684 4.183 -27.179 1.00 97.75 171 MET A C 1
ATOM 1363 O O . MET A 1 171 ? 26.862 4.683 -28.293 1.00 97.75 171 MET A O 1
ATOM 1367 N N . LYS A 1 172 ? 27.483 4.448 -26.141 1.00 97.69 172 LYS A N 1
ATOM 1368 C CA . LYS A 1 172 ? 28.663 5.303 -26.253 1.00 97.69 172 LYS A CA 1
ATOM 1369 C C . LYS A 1 172 ? 29.699 4.689 -27.194 1.00 97.69 172 LYS A C 1
ATOM 1371 O O . LYS A 1 172 ? 30.175 5.382 -28.089 1.00 97.69 172 LYS A O 1
ATOM 1376 N N . ARG A 1 173 ? 29.983 3.391 -27.056 1.00 98.00 173 ARG A N 1
ATOM 1377 C CA . ARG A 1 173 ? 30.905 2.673 -27.945 1.00 98.00 173 ARG A CA 1
ATOM 1378 C C . ARG A 1 173 ? 30.437 2.703 -29.399 1.00 98.00 173 ARG A C 1
ATOM 1380 O O . ARG A 1 173 ? 31.224 3.033 -30.280 1.00 98.00 173 ARG A O 1
ATOM 1387 N N . MET A 1 174 ? 29.159 2.413 -29.647 1.00 98.06 174 MET A N 1
ATOM 1388 C CA . MET A 1 174 ? 28.591 2.468 -30.999 1.00 98.06 174 MET A CA 1
ATOM 1389 C C . MET A 1 174 ? 28.684 3.871 -31.600 1.00 98.06 174 MET A C 1
ATOM 1391 O O . MET A 1 174 ? 28.959 4.022 -32.788 1.00 98.06 174 MET A O 1
ATOM 1395 N N . LYS A 1 175 ? 28.480 4.913 -30.790 1.00 98.25 175 LYS A N 1
ATOM 1396 C CA . LYS A 1 175 ? 28.632 6.297 -31.242 1.00 98.25 175 LYS A CA 1
ATOM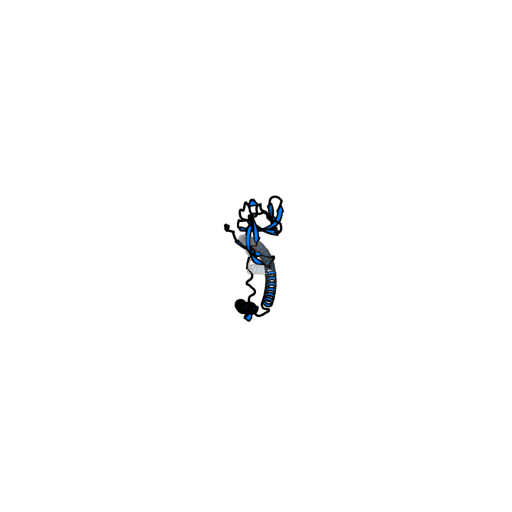 1397 C C . LYS A 1 175 ? 30.070 6.596 -31.668 1.00 98.25 175 LYS A C 1
ATOM 1399 O O . LYS A 1 175 ? 30.268 7.152 -32.746 1.00 98.25 175 LYS A O 1
ATOM 1404 N N . ASP A 1 176 ? 31.049 6.192 -30.863 1.00 98.12 176 ASP A N 1
ATOM 1405 C CA . ASP A 1 176 ? 32.468 6.380 -31.178 1.00 98.12 176 ASP A CA 1
ATOM 1406 C C . ASP A 1 176 ? 32.864 5.619 -32.464 1.00 98.12 176 ASP A C 1
ATOM 1408 O O . ASP A 1 176 ? 33.619 6.130 -33.300 1.00 98.12 176 ASP A O 1
ATOM 1412 N N . GLU A 1 177 ? 32.314 4.419 -32.670 1.00 98.50 177 GLU A N 1
ATOM 1413 C CA . GLU A 1 177 ? 32.503 3.632 -33.893 1.00 98.50 177 GLU A CA 1
ATOM 1414 C C . GLU A 1 177 ? 31.889 4.316 -35.125 1.00 98.50 177 GLU A C 1
ATOM 1416 O O . GLU A 1 177 ? 32.563 4.476 -36.145 1.00 98.50 177 GLU A O 1
ATOM 1421 N N . ILE A 1 178 ? 30.648 4.805 -35.024 1.00 98.38 178 ILE A N 1
ATOM 1422 C CA . ILE A 1 178 ? 29.976 5.565 -36.090 1.00 98.38 178 ILE A CA 1
ATOM 1423 C C . ILE A 1 178 ? 30.772 6.825 -36.450 1.00 98.38 178 ILE A C 1
ATOM 1425 O O . ILE A 1 178 ? 30.952 7.128 -37.632 1.00 98.38 178 ILE A O 1
ATOM 1429 N N . ASP A 1 179 ? 31.267 7.562 -35.456 1.00 98.38 179 ASP A N 1
ATOM 1430 C CA . ASP A 1 179 ? 32.077 8.762 -35.678 1.00 98.38 179 ASP A CA 1
ATOM 1431 C C . ASP A 1 179 ? 33.393 8.436 -36.398 1.00 98.38 179 ASP A C 1
ATOM 1433 O O . ASP A 1 179 ? 33.871 9.223 -37.222 1.00 98.38 179 ASP A O 1
ATOM 1437 N N . THR A 1 180 ? 33.969 7.266 -36.122 1.00 98.31 180 THR A N 1
ATOM 1438 C CA . THR A 1 180 ? 35.187 6.779 -36.779 1.00 98.31 180 THR A CA 1
ATOM 1439 C C . THR A 1 180 ? 34.904 6.397 -38.232 1.00 98.31 180 THR A C 1
ATOM 1441 O O . THR A 1 180 ? 35.555 6.916 -39.139 1.00 98.31 180 THR A O 1
ATOM 1444 N N . LEU A 1 181 ? 33.861 5.599 -38.477 1.00 98.25 181 LEU A N 1
ATOM 1445 C CA . LEU A 1 181 ? 33.435 5.209 -39.824 1.00 98.25 181 LEU A CA 1
ATOM 1446 C C . LEU A 1 181 ? 33.068 6.419 -40.693 1.00 98.25 181 LEU A C 1
ATOM 1448 O O . LEU A 1 181 ? 33.395 6.455 -41.879 1.00 98.25 181 LEU A O 1
ATOM 1452 N N . HIS A 1 182 ? 32.434 7.446 -40.121 1.00 98.25 182 HIS A N 1
ATOM 1453 C CA . HIS A 1 182 ? 32.146 8.684 -40.846 1.00 98.25 182 HIS A CA 1
ATOM 1454 C C . HIS A 1 182 ? 33.414 9.420 -41.295 1.00 98.25 182 HIS A C 1
ATOM 1456 O O . HIS A 1 182 ? 33.435 9.973 -42.398 1.00 98.25 182 HIS A O 1
ATOM 1462 N N . LYS A 1 183 ? 34.466 9.445 -40.466 1.00 98.12 183 LYS A N 1
ATOM 1463 C CA . LYS A 1 183 ? 35.753 10.057 -40.834 1.00 98.12 183 LYS A CA 1
ATOM 1464 C C . LYS A 1 183 ? 36.435 9.270 -41.947 1.00 98.12 183 LYS A C 1
ATOM 1466 O O . LYS A 1 183 ? 36.869 9.880 -42.924 1.00 98.12 183 LYS A O 1
ATOM 1471 N N . ASP A 1 184 ? 36.467 7.946 -41.834 1.00 98.31 184 ASP A N 1
ATOM 1472 C CA . ASP A 1 184 ? 37.076 7.079 -42.844 1.00 98.31 184 ASP A CA 1
ATOM 1473 C C . ASP A 1 184 ? 36.348 7.183 -44.186 1.00 98.31 184 ASP A C 1
ATOM 1475 O O . ASP A 1 184 ? 36.986 7.366 -45.221 1.00 98.31 184 ASP A O 1
ATOM 1479 N N . ASN A 1 185 ? 35.012 7.180 -44.182 1.00 97.81 185 ASN A N 1
ATOM 1480 C CA . ASN A 1 185 ? 34.218 7.358 -45.398 1.00 97.81 185 ASN A CA 1
ATOM 1481 C C . ASN A 1 185 ? 34.466 8.712 -46.070 1.00 97.81 185 ASN A C 1
ATOM 1483 O O . ASN A 1 185 ? 34.535 8.780 -47.297 1.00 97.81 185 ASN A O 1
ATOM 1487 N N . ARG A 1 186 ? 34.632 9.790 -45.290 1.00 97.94 186 ARG A N 1
ATOM 1488 C CA . ARG A 1 186 ? 35.005 11.098 -45.844 1.00 97.94 186 ARG A CA 1
ATOM 1489 C C . ARG A 1 186 ? 36.373 11.031 -46.522 1.00 97.94 186 ARG A C 1
ATOM 1491 O O . ARG A 1 186 ? 36.489 11.470 -47.662 1.00 97.94 186 ARG A O 1
ATOM 1498 N N . ARG A 1 187 ? 37.370 10.441 -45.852 1.00 97.56 187 ARG A N 1
ATOM 1499 C CA . ARG A 1 187 ? 38.722 10.280 -46.402 1.00 97.56 187 ARG A CA 1
ATOM 1500 C C . ARG A 1 187 ? 38.710 9.457 -47.689 1.00 97.56 187 ARG A C 1
ATOM 1502 O O . ARG A 1 187 ? 39.281 9.884 -48.682 1.00 97.56 187 ARG A O 1
ATOM 1509 N N . HIS A 1 188 ? 38.016 8.319 -47.707 1.00 97.56 188 HIS A N 1
ATOM 1510 C CA . HIS A 1 188 ? 37.891 7.507 -48.920 1.00 97.56 188 HIS A CA 1
ATOM 1511 C C . HIS A 1 188 ? 37.194 8.273 -50.055 1.00 97.56 188 HIS A C 1
ATOM 1513 O O . HIS A 1 188 ? 37.570 8.123 -51.213 1.00 97.56 188 HIS A O 1
ATOM 1519 N N . GLY A 1 189 ? 36.212 9.125 -49.743 1.00 97.69 189 GLY A N 1
ATOM 1520 C CA . GLY A 1 189 ? 35.600 10.026 -50.723 1.00 97.69 189 GLY A CA 1
ATOM 1521 C C . GLY A 1 189 ?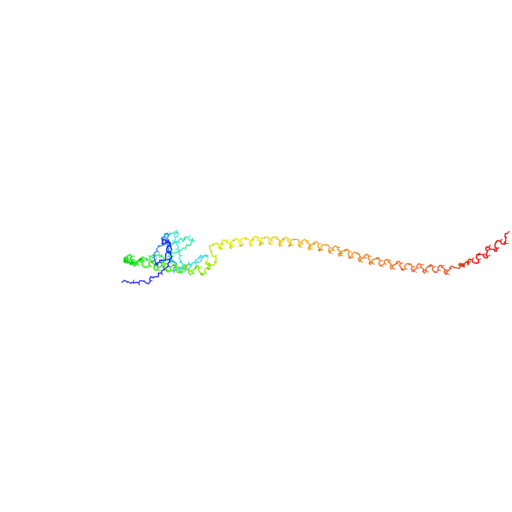 36.604 11.007 -51.341 1.00 97.69 189 GLY A C 1
ATOM 1522 O O . GLY A 1 189 ? 36.624 11.179 -52.557 1.00 97.69 189 GLY A O 1
ATOM 1523 N N . GLU A 1 190 ? 37.469 11.606 -50.522 1.00 97.19 190 GLU A N 1
ATOM 1524 C CA . GLU A 1 190 ? 38.544 12.496 -50.983 1.00 97.19 190 GLU A CA 1
ATOM 1525 C C . GLU A 1 190 ? 39.579 11.747 -51.844 1.00 97.19 190 GLU A C 1
ATOM 1527 O O . GLU A 1 190 ? 39.965 12.235 -52.907 1.00 97.19 190 GLU A O 1
ATOM 1532 N N . GLU A 1 191 ? 39.981 10.540 -51.434 1.00 97.19 191 GLU A N 1
ATOM 1533 C CA . GLU A 1 191 ? 40.902 9.678 -52.190 1.00 97.19 191 GLU A CA 1
ATOM 1534 C C . GLU A 1 191 ? 40.326 9.278 -53.557 1.00 97.19 191 GLU A C 1
ATOM 1536 O O . GLU A 1 191 ? 41.034 9.319 -54.565 1.00 97.19 191 GLU A O 1
ATOM 1541 N N . LEU A 1 192 ? 39.035 8.936 -53.617 1.00 97.12 192 LEU A N 1
ATOM 1542 C CA . LEU A 1 192 ? 38.356 8.603 -54.870 1.00 97.12 192 LEU A CA 1
ATOM 1543 C C . LEU A 1 192 ? 38.312 9.794 -55.835 1.00 97.12 192 LEU A C 1
ATOM 1545 O O . LEU A 1 192 ? 38.572 9.616 -57.026 1.00 97.12 192 LEU A O 1
ATOM 1549 N N . GLU A 1 193 ? 38.020 11.003 -55.348 1.00 95.94 193 GLU A N 1
ATOM 1550 C CA . GLU A 1 193 ? 38.041 12.206 -56.190 1.00 95.94 193 GLU A CA 1
ATOM 1551 C C . GLU A 1 193 ? 39.460 12.545 -56.672 1.00 95.94 193 GLU A C 1
ATOM 1553 O O . GLU A 1 193 ? 39.646 12.885 -57.843 1.00 95.94 193 GLU A O 1
ATOM 1558 N N . ALA A 1 194 ? 40.480 12.379 -55.823 1.00 95.44 194 ALA A N 1
ATOM 1559 C CA . ALA A 1 194 ? 41.876 12.566 -56.217 1.00 95.44 194 ALA A CA 1
ATOM 1560 C C . ALA A 1 194 ? 42.304 11.577 -57.316 1.00 95.44 194 ALA A C 1
ATOM 1562 O O . ALA A 1 194 ? 42.896 11.979 -58.320 1.00 95.44 194 ALA A O 1
ATOM 1563 N N . LEU A 1 195 ? 41.957 10.294 -57.172 1.00 96.00 195 LEU A N 1
ATOM 1564 C CA . LEU A 1 195 ? 42.245 9.270 -58.181 1.00 96.00 195 LEU A CA 1
ATOM 1565 C C . LEU A 1 195 ? 41.505 9.535 -59.493 1.00 96.00 195 LEU A C 1
ATOM 1567 O O . LEU A 1 195 ? 42.070 9.349 -60.568 1.00 96.00 195 LEU A O 1
ATOM 1571 N N . LYS A 1 196 ? 40.259 10.008 -59.425 1.00 95.94 196 LYS A N 1
ATOM 1572 C CA . LYS A 1 196 ? 39.477 10.384 -60.607 1.00 95.94 196 LYS A CA 1
ATOM 1573 C C . LYS A 1 196 ? 40.109 11.552 -61.361 1.00 95.94 196 LYS A C 1
ATOM 1575 O O . LYS A 1 196 ? 40.128 11.541 -62.591 1.00 95.94 196 LYS A O 1
ATOM 1580 N N . TYR A 1 197 ? 40.623 12.549 -60.640 1.00 93.06 197 TYR A N 1
ATOM 1581 C CA . TYR A 1 197 ? 41.366 13.651 -61.245 1.00 93.06 197 TYR A CA 1
ATOM 1582 C C . TYR A 1 197 ? 42.643 13.146 -61.928 1.00 93.06 197 TYR A C 1
ATOM 1584 O O . TYR A 1 197 ? 42.842 13.428 -63.108 1.00 93.06 197 TYR A O 1
ATOM 1592 N N . ALA A 1 198 ? 43.444 12.335 -61.229 1.00 92.81 198 ALA A N 1
ATOM 1593 C CA . ALA A 1 198 ? 44.674 11.758 -61.770 1.00 92.81 198 ALA A CA 1
ATOM 1594 C C . ALA A 1 198 ? 44.419 10.903 -63.024 1.00 92.81 198 ALA A C 1
ATOM 1596 O O . ALA A 1 198 ? 45.127 11.043 -64.013 1.00 92.81 198 ALA A O 1
ATOM 1597 N N . ALA A 1 199 ? 43.365 10.079 -63.027 1.00 92.62 199 ALA A N 1
ATOM 1598 C CA . ALA A 1 199 ? 42.986 9.275 -64.190 1.00 92.62 199 ALA A CA 1
ATOM 1599 C C . ALA A 1 199 ? 42.621 10.144 -65.407 1.00 92.62 199 ALA A C 1
ATOM 1601 O O . ALA A 1 199 ? 43.007 9.845 -66.535 1.00 92.62 199 ALA A O 1
ATOM 1602 N N . LYS A 1 200 ? 41.905 11.254 -65.184 1.00 91.00 200 LYS A N 1
ATOM 1603 C CA . LYS A 1 200 ? 41.547 12.194 -66.254 1.00 91.00 200 LYS A CA 1
ATOM 1604 C C . LYS A 1 200 ? 42.773 12.916 -66.822 1.00 91.00 200 LYS A C 1
ATOM 1606 O O . LYS A 1 200 ? 42.824 13.169 -68.022 1.00 91.00 200 LYS A O 1
ATOM 1611 N N . GLU A 1 201 ? 43.727 13.270 -65.966 1.00 90.06 201 GLU A N 1
ATOM 1612 C CA . GLU A 1 201 ? 45.003 13.861 -66.376 1.00 90.06 201 GLU A CA 1
ATOM 1613 C C . GLU A 1 201 ? 45.808 12.876 -67.232 1.00 90.06 201 GLU A C 1
ATOM 1615 O O . GLU A 1 201 ? 46.201 13.228 -68.343 1.00 90.06 201 GLU A O 1
ATOM 1620 N N . THR A 1 202 ? 45.932 11.615 -66.798 1.00 85.94 202 THR A N 1
ATOM 1621 C CA . THR A 1 202 ? 46.623 10.576 -67.575 1.00 85.94 202 THR A CA 1
ATOM 1622 C C . THR A 1 202 ? 45.939 10.271 -68.907 1.00 85.94 202 THR A C 1
ATOM 1624 O O . THR A 1 202 ? 46.630 10.111 -69.908 1.00 85.94 202 THR A O 1
ATOM 1627 N N . ASP A 1 203 ? 44.602 10.235 -68.965 1.00 84.44 203 ASP A N 1
ATOM 1628 C CA . ASP A 1 203 ? 43.869 10.054 -70.229 1.00 84.44 203 ASP A CA 1
ATOM 1629 C C . ASP A 1 203 ? 44.161 11.199 -71.214 1.00 84.44 203 ASP A C 1
ATOM 1631 O O . ASP A 1 203 ? 44.319 10.972 -72.414 1.00 84.44 203 ASP A O 1
ATOM 1635 N N . GLY A 1 204 ? 44.265 12.434 -70.711 1.00 78.69 204 GLY A N 1
ATOM 1636 C CA . GLY A 1 204 ? 44.654 13.593 -71.512 1.00 78.69 204 GLY A CA 1
ATOM 1637 C C . GLY A 1 204 ? 46.086 13.484 -72.041 1.00 78.69 204 GLY A C 1
ATOM 1638 O O . GLY A 1 204 ? 46.315 13.702 -73.229 1.00 78.69 204 GLY A O 1
ATOM 1639 N N . GLU A 1 205 ? 47.044 13.108 -71.190 1.00 76.69 205 GLU A N 1
ATOM 1640 C CA . GLU A 1 205 ? 48.441 12.894 -71.593 1.00 76.69 205 GLU A CA 1
ATOM 1641 C C . GLU A 1 205 ? 48.582 11.778 -72.639 1.00 76.69 205 GLU A C 1
ATOM 1643 O O . GLU A 1 205 ? 49.287 11.955 -73.633 1.00 76.69 205 GLU A O 1
ATOM 1648 N N . VAL A 1 206 ? 47.874 10.656 -72.466 1.00 72.12 206 VAL A N 1
ATOM 1649 C CA . VAL A 1 206 ? 47.849 9.557 -73.444 1.00 72.12 206 VAL A CA 1
ATOM 1650 C C . VAL A 1 206 ? 47.270 10.032 -74.776 1.00 72.12 206 VAL A C 1
ATOM 1652 O O . VAL A 1 206 ? 47.872 9.775 -75.816 1.00 72.12 206 VAL A O 1
ATOM 1655 N N . ALA A 1 207 ? 46.171 10.791 -74.764 1.00 69.25 207 ALA A N 1
ATOM 1656 C CA . ALA A 1 207 ? 45.585 11.345 -75.985 1.00 69.25 207 ALA A CA 1
ATOM 1657 C C . ALA A 1 207 ? 46.540 12.312 -76.713 1.00 69.25 207 ALA A C 1
ATOM 1659 O O . ALA A 1 207 ? 46.593 12.324 -77.943 1.00 69.25 207 ALA A O 1
ATOM 1660 N N . HIS A 1 208 ? 47.320 13.107 -75.972 1.00 68.12 208 HIS A N 1
ATOM 1661 C CA . HIS A 1 208 ? 48.351 13.965 -76.557 1.00 68.12 208 HIS A CA 1
ATOM 1662 C C . HIS A 1 208 ? 49.490 13.154 -77.184 1.00 68.12 208 HIS A C 1
ATOM 1664 O O . HIS A 1 208 ? 49.911 13.479 -78.291 1.00 68.12 208 HIS A O 1
ATOM 1670 N N . LEU A 1 209 ? 49.948 12.080 -76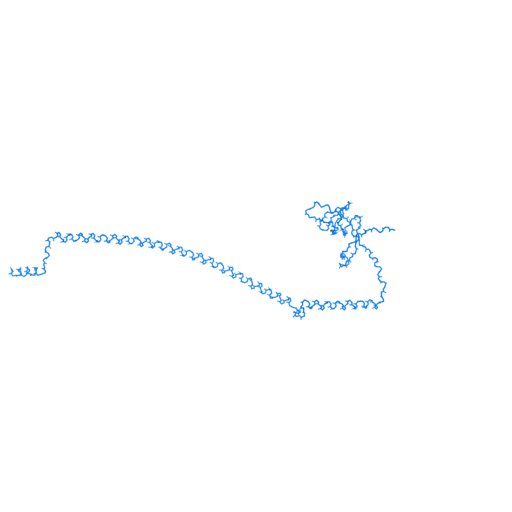.534 1.00 71.06 209 LEU A N 1
ATOM 1671 C CA . LEU A 1 209 ? 50.966 11.186 -77.095 1.00 71.06 209 LEU A CA 1
ATOM 1672 C C . LEU A 1 209 ? 50.474 10.448 -78.347 1.00 71.06 209 LEU A C 1
ATOM 1674 O O . LEU A 1 209 ? 51.245 10.278 -79.288 1.00 71.06 209 LEU A O 1
ATOM 1678 N N . GLU A 1 210 ? 49.207 10.031 -78.386 1.00 64.25 210 GLU A N 1
ATOM 1679 C CA . GLU A 1 210 ? 48.599 9.427 -79.577 1.00 64.25 210 GLU A CA 1
ATOM 1680 C C . GLU A 1 210 ? 48.483 10.425 -80.740 1.00 64.25 210 GLU A C 1
ATOM 1682 O O . GLU A 1 210 ? 48.695 10.041 -81.888 1.00 64.25 210 GLU A O 1
ATOM 1687 N N . ALA A 1 211 ? 48.188 11.699 -80.458 1.00 65.56 211 ALA A N 1
ATOM 1688 C CA . ALA A 1 211 ? 48.059 12.743 -81.476 1.00 65.56 211 ALA A CA 1
ATOM 1689 C C . ALA A 1 211 ? 49.409 13.259 -82.016 1.00 65.56 211 ALA A C 1
ATOM 1691 O O . ALA A 1 211 ? 49.511 13.522 -83.212 1.00 65.56 211 ALA A O 1
ATOM 1692 N N . ASP A 1 212 ? 50.432 13.397 -81.162 1.00 63.00 212 ASP A N 1
ATOM 1693 C CA . ASP A 1 212 ? 51.796 13.796 -81.564 1.00 63.00 212 ASP A CA 1
ATOM 1694 C C . ASP A 1 212 ? 52.574 12.643 -82.213 1.00 63.00 212 ASP A C 1
ATOM 1696 O O . ASP A 1 212 ? 53.601 12.847 -82.870 1.00 63.00 212 ASP A O 1
ATOM 1700 N N . SER A 1 213 ? 52.100 11.408 -82.043 1.00 60.12 213 SER A N 1
ATOM 1701 C CA . SER A 1 213 ? 52.657 10.278 -82.755 1.00 60.12 213 SER A CA 1
ATOM 1702 C C . SER A 1 213 ? 52.206 10.296 -84.216 1.00 60.12 213 SER A C 1
ATOM 1704 O O . SER A 1 213 ? 51.181 9.730 -84.580 1.00 60.12 213 SER A O 1
ATOM 1706 N N . ASP A 1 214 ? 53.060 10.823 -85.096 1.00 58.84 214 ASP A N 1
ATOM 1707 C CA . ASP A 1 214 ? 53.038 10.590 -86.554 1.00 58.84 214 ASP A CA 1
ATOM 1708 C C . ASP A 1 214 ? 53.236 9.089 -86.928 1.00 58.84 214 ASP A C 1
ATOM 1710 O O . ASP A 1 214 ? 53.650 8.736 -88.038 1.00 58.84 214 ASP A O 1
ATOM 1714 N N . MET A 1 215 ? 52.957 8.150 -86.014 1.00 60.56 215 MET A N 1
ATOM 1715 C CA . MET A 1 215 ? 52.869 6.728 -86.318 1.00 60.56 215 MET A CA 1
ATOM 1716 C C . MET A 1 215 ? 51.560 6.459 -87.055 1.00 60.56 215 MET A C 1
ATOM 1718 O O . MET A 1 215 ? 50.532 6.131 -86.466 1.00 60.56 215 MET A O 1
ATOM 1722 N N . ARG A 1 216 ? 51.619 6.529 -88.389 1.00 60.88 216 ARG A N 1
ATOM 1723 C CA . ARG A 1 216 ? 50.616 5.918 -89.265 1.00 60.88 216 ARG A CA 1
ATOM 1724 C C . ARG A 1 216 ? 50.502 4.434 -88.897 1.00 60.88 216 ARG A C 1
ATOM 1726 O O . ARG A 1 216 ? 51.336 3.626 -89.303 1.00 60.88 216 ARG A O 1
ATOM 1733 N N . LEU A 1 217 ? 49.487 4.083 -88.110 1.00 63.84 217 LEU A N 1
ATOM 1734 C CA . LEU A 1 217 ? 49.124 2.697 -87.839 1.00 63.84 217 LEU A CA 1
ATOM 1735 C C . LEU A 1 217 ? 48.750 2.061 -89.179 1.00 63.84 217 LEU A C 1
ATOM 1737 O O . LEU A 1 217 ? 47.686 2.341 -89.731 1.00 63.84 217 LEU A O 1
ATOM 1741 N N . PHE A 1 218 ? 49.659 1.256 -89.736 1.00 65.56 218 PHE A N 1
ATOM 1742 C CA . PHE A 1 218 ? 49.380 0.513 -90.956 1.00 65.56 218 PHE A CA 1
ATOM 1743 C C . PHE A 1 218 ? 48.200 -0.412 -90.689 1.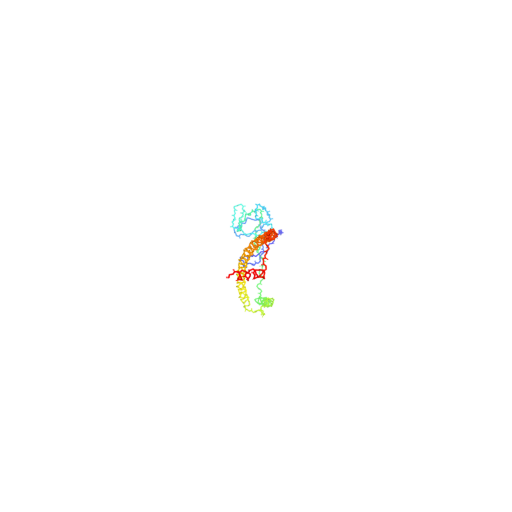00 65.56 218 PHE A C 1
ATOM 1745 O O . PHE A 1 218 ? 48.217 -1.221 -89.757 1.00 65.56 218 PHE A O 1
ATOM 1752 N N . THR A 1 219 ? 47.165 -0.289 -91.507 1.00 78.00 219 THR A N 1
ATOM 1753 C CA . THR A 1 219 ? 46.030 -1.205 -91.449 1.00 78.00 219 THR A CA 1
ATOM 1754 C C . THR A 1 219 ? 46.515 -2.631 -91.713 1.00 78.00 219 THR A C 1
ATOM 1756 O O . THR A 1 219 ? 47.503 -2.853 -92.420 1.00 78.00 219 THR A O 1
ATOM 1759 N N . ALA A 1 220 ? 45.814 -3.627 -91.166 1.00 73.94 220 ALA A N 1
ATOM 1760 C CA . ALA A 1 220 ? 46.152 -5.034 -91.400 1.00 73.94 220 ALA A CA 1
ATOM 1761 C C . ALA A 1 220 ? 46.243 -5.365 -92.905 1.00 73.94 220 ALA A C 1
ATOM 1763 O O . ALA A 1 220 ? 47.028 -6.219 -93.313 1.00 73.94 220 ALA A O 1
ATOM 1764 N N . GLU A 1 221 ? 45.483 -4.642 -93.728 1.00 76.12 221 GLU A N 1
ATOM 1765 C CA . GLU A 1 221 ? 45.461 -4.758 -95.182 1.00 76.12 221 GLU A CA 1
ATOM 1766 C C . GLU A 1 221 ? 46.726 -4.186 -95.847 1.00 76.12 221 GLU A C 1
ATOM 1768 O O . GLU A 1 221 ? 47.298 -4.844 -96.718 1.00 76.12 221 GLU A O 1
ATOM 1773 N N . GLU A 1 222 ? 47.226 -3.031 -95.387 1.00 82.00 222 GLU A N 1
ATOM 1774 C CA . GLU A 1 222 ? 48.511 -2.444 -95.812 1.00 82.00 222 GLU A CA 1
ATOM 1775 C C . GLU A 1 222 ? 49.702 -3.340 -95.423 1.00 82.00 222 GLU A C 1
ATOM 1777 O O . GLU A 1 222 ? 50.625 -3.544 -96.215 1.00 82.00 222 GLU A O 1
ATOM 1782 N N . VAL A 1 223 ? 49.667 -3.941 -94.228 1.00 82.44 223 VAL A N 1
ATOM 1783 C CA . VAL A 1 223 ? 50.700 -4.896 -93.788 1.00 82.44 223 VAL A CA 1
ATOM 1784 C C . VAL A 1 223 ? 50.644 -6.178 -94.624 1.00 82.44 223 VAL A C 1
ATOM 1786 O O . VAL A 1 223 ? 51.683 -6.687 -95.051 1.00 82.44 223 VAL A O 1
ATOM 1789 N N . ALA A 1 224 ? 49.443 -6.687 -94.915 1.00 82.94 224 ALA A N 1
ATOM 1790 C CA . ALA A 1 224 ? 49.257 -7.870 -95.752 1.00 82.94 224 ALA A CA 1
ATOM 1791 C C . ALA A 1 224 ? 49.733 -7.648 -97.197 1.00 82.94 224 ALA A C 1
ATOM 1793 O O . ALA A 1 224 ? 50.367 -8.532 -97.779 1.00 82.94 224 ALA A O 1
ATOM 1794 N N . THR A 1 225 ? 49.483 -6.466 -97.770 1.00 85.62 225 THR A N 1
ATOM 1795 C CA . THR A 1 225 ? 49.985 -6.120 -99.109 1.00 85.62 225 THR A CA 1
ATOM 1796 C C . THR A 1 225 ? 51.506 -6.032 -99.130 1.00 85.62 225 THR A C 1
ATOM 1798 O O . THR A 1 225 ? 52.124 -6.584 -100.041 1.00 85.62 225 THR A O 1
ATOM 1801 N N . LEU A 1 226 ? 52.127 -5.423 -98.116 1.00 83.81 226 LEU A N 1
ATOM 1802 C CA . LEU A 1 226 ? 53.586 -5.357 -98.012 1.00 83.81 226 LEU A CA 1
ATOM 1803 C C . LEU A 1 226 ? 54.214 -6.757 -97.894 1.00 83.81 226 LEU A C 1
ATOM 1805 O O . LEU A 1 226 ? 55.191 -7.058 -98.577 1.00 83.81 226 LEU A O 1
ATOM 1809 N N . LEU A 1 227 ? 53.623 -7.636 -97.079 1.00 84.75 227 LEU A N 1
ATOM 1810 C CA . LEU A 1 227 ? 54.078 -9.019 -96.902 1.00 84.75 227 LEU A CA 1
ATOM 1811 C C . LEU A 1 227 ? 53.962 -9.849 -98.184 1.00 84.75 227 LEU A C 1
ATOM 1813 O O . LEU A 1 227 ? 54.876 -10.613 -98.499 1.00 84.75 227 LEU A O 1
ATOM 1817 N N . ASN A 1 228 ? 52.873 -9.697 -98.940 1.00 84.25 228 ASN A N 1
ATOM 1818 C CA . ASN A 1 228 ? 52.725 -10.366 -100.233 1.00 84.25 228 ASN A CA 1
ATOM 1819 C C . ASN A 1 228 ? 53.735 -9.831 -101.259 1.00 84.25 228 ASN A C 1
ATOM 1821 O O . ASN A 1 228 ? 54.400 -10.623 -101.922 1.00 84.25 228 ASN A O 1
ATOM 1825 N N . ALA A 1 229 ? 53.944 -8.512 -101.314 1.00 82.88 229 ALA A N 1
ATOM 1826 C CA . ALA A 1 229 ? 54.951 -7.904 -102.184 1.00 82.88 229 ALA A CA 1
ATOM 1827 C C . ALA A 1 229 ? 56.390 -8.332 -101.827 1.00 82.88 229 ALA A C 1
ATOM 1829 O O . ALA A 1 229 ? 57.241 -8.446 -102.708 1.00 82.88 229 ALA A O 1
ATOM 1830 N N . MET A 1 230 ? 56.681 -8.586 -100.547 1.00 85.06 230 MET A N 1
ATOM 1831 C CA . MET A 1 230 ? 57.962 -9.156 -100.110 1.00 85.06 230 MET A CA 1
ATOM 1832 C C . MET A 1 230 ? 58.105 -10.632 -100.497 1.00 85.06 230 MET A C 1
ATOM 1834 O O . MET A 1 230 ? 59.206 -11.063 -100.829 1.00 85.06 230 MET A O 1
ATOM 1838 N N . ARG A 1 231 ? 57.005 -11.394 -100.491 1.00 81.94 231 ARG A N 1
ATOM 1839 C CA . ARG A 1 231 ? 56.976 -12.811 -100.881 1.00 81.94 231 ARG A CA 1
ATOM 1840 C C . ARG A 1 231 ? 57.190 -13.016 -102.382 1.00 81.94 231 ARG A C 1
ATOM 1842 O O . ARG A 1 231 ? 57.804 -13.998 -102.761 1.00 81.94 231 ARG A O 1
ATOM 1849 N N . GLU A 1 232 ? 56.729 -12.090 -103.220 1.00 76.44 232 GLU A N 1
ATOM 1850 C CA . GLU A 1 232 ? 56.954 -12.121 -104.676 1.00 76.44 232 GLU A CA 1
ATOM 1851 C C . GLU A 1 232 ? 58.380 -11.705 -105.091 1.00 76.44 232 GLU A C 1
ATOM 1853 O O . GLU A 1 232 ? 58.759 -11.870 -106.249 1.00 76.44 232 GLU A O 1
ATOM 1858 N N . ARG A 1 233 ? 59.179 -11.152 -104.165 1.00 72.38 233 ARG A N 1
ATOM 1859 C CA . ARG A 1 233 ? 60.581 -10.752 -104.396 1.00 72.38 233 ARG A CA 1
ATOM 1860 C C . ARG A 1 233 ? 61.617 -11.792 -103.935 1.00 72.38 233 ARG A C 1
ATOM 1862 O O . ARG A 1 233 ? 62.810 -11.507 -104.040 1.00 72.38 233 ARG A O 1
ATOM 1869 N N . GLN A 1 234 ? 61.186 -12.947 -103.423 1.00 52.84 234 GLN A N 1
ATOM 1870 C CA . GLN A 1 234 ? 62.026 -14.119 -103.125 1.00 52.84 234 GLN A CA 1
ATOM 1871 C C . GLN A 1 234 ? 61.835 -15.196 -104.191 1.00 52.84 234 GLN A C 1
ATOM 1873 O O . GLN A 1 234 ? 62.844 -15.866 -104.502 1.00 52.84 234 GLN A O 1
#

pLDDT: mean 84.4, std 14.07, range [31.5, 98.56]

Secondary structure (DSSP, 8-state):
-------EEEEEEGGGTSEEEEEEEE-S---TT-EEEESS----SSS---TT-EEEEEEE-TTS-EEETTS-EE-TTTEEEEEEP-----------HHHHHHHHHHHHHHHHHHHHHHHHHTTHHHH-TTHHHHHHHHHHHHHHHHHHHHHHHHHHHHHHHHHHHHHHHHHHHHHHHHHHHHHHHHHHHHHHHHHHHHHHHHHHHHHHHHHH-------HHHHHHHHHHHHTT-

Sequence (234 aa):
MTKTNEKIHVLADESLGGIKREYVEVDRKAEEGEKIVIVNADVQSEDPYSNGDVFTIGESWSRGDGLTECGRLIFRREHRVLVPVESSEEEPQPSDPIDVIANLATRVAELERENKRIKEDLGWNEMGPGRIAELRNADSDIRHDIAALEEKVDHDRAENEEMDSYVYEEMKRMKDEIDTLHKDNRRHGEELEALKYAAKETDGEVAHLEADSDMRLFTAEEVATLLNAMRERQ

Organism: NCBI:txid1648923

Foldseek 3Di:
DDDDPWDWDWFQDVVVVGDTFIWTFALDQDDAQFKKFFQAFPDPDPDGDDGGDIFGFHHADPQSWGQTPVGDTGHSVGITTTDTPPPPPPPPDPDDVVVVVVVVVVVVVVVVVVVVVVCVVVVCVVCDPCNVVVVVVVVVVVVVVVVVVVVVVVVVVVVVVVVVVVVVVVVVVVVVVVVVVVVVVVVVVVVVVVVVVVVVVVVVVVVVVVVPPPPPPQDPVNVVVVVVVVVVVD

Radius of gyration: 58.17 Å; chains: 1; bounding box: 96×45×169 Å